Protein AF-K7MSC5-F1 (afdb_monomer_lite)

Foldseek 3Di:
DDDDDDDDDDDDDDDDDDDDDDDDDDDPPPPDDPDPDDDDPDPCVPVDDPDPDDDPVVVVVVVVVPPPPDDDDPDDPVCVVDPQPPPHPDPPPPDPDDDDDDDDPVVVVDPPPVVVVVVVLVPDPPNDPPDDDDDPPDPDDPPDDPDPCVVVVVVVVVVVVVVVVVVVVVVVVVVPDDDDDDPPDPPDDPPPDDPDPDPDDDDDDDDDVVVVVVVVVVVVVVVVVVVVVVVVVVVVVPDDDPPPPDDDDDDDPPPPVVVVVVVVVVVVVVVVVVVVVVVVVVVVVVVVVVVVVVVVVVVVVVVVVPDDDDDDDDPPDDDDDDD

Organism: Glycine max (NCBI:txid3847)

Radius of gyration: 51.24 Å; chains: 1; bounding box: 114×77×140 Å

Sequence (323 aa):
MSFRIRDEERGIDSPTQAEEIDTRAPFQSVIHHITEPKTPLLQTSLRAHPPKVKTSLELEQEELEKIPKFKAIPLNKKIFESKGDIGVFCLTKKHVSEPQEFHFATDERIPPPAAMADLFGKLSLNSEPSRNHNPIPRNTTPNPFHLHTEKRGAEKEKKLAMDLLQKQWEEENARIPKANPYPYTTDYPVIPAKPEPKQCTRPKPFQLESLVTHEDEMQKEHKERHIMEKEEAQMRAFKAQPIIKEKRKFIKVFMVFTQYYYSRKENSEKYTWFSHSTEVAYFFTEYRKGNDIEEEKELKQMRRTMVPHARPGPNNMQDLPEI

InterPro domains:
  IPR009675 TPX2 [PTHR14326] (8-128)
  IPR027330 TPX2 central domain [PF12214] (33-110)

Structure (mmCIF, N/CA/C/O backbone):
data_AF-K7MSC5-F1
#
_entry.id   AF-K7MSC5-F1
#
loop_
_atom_site.group_PDB
_atom_site.id
_atom_site.type_symbol
_atom_site.label_atom_id
_atom_site.label_alt_id
_atom_site.label_comp_id
_atom_site.label_asym_id
_atom_site.label_entity_id
_atom_site.label_seq_id
_atom_site.pdbx_PDB_ins_code
_atom_site.Cartn_x
_atom_site.Cartn_y
_atom_site.Cartn_z
_atom_site.occupancy
_atom_site.B_iso_or_equiv
_atom_site.auth_seq_id
_atom_site.auth_comp_id
_atom_site.auth_asym_id
_atom_site.auth_atom_id
_atom_site.pdbx_PDB_model_num
ATOM 1 N N . MET A 1 1 ? 10.904 -17.693 -59.401 1.00 48.72 1 MET A N 1
ATOM 2 C CA . MET A 1 1 ? 10.011 -18.572 -58.619 1.00 48.72 1 MET A CA 1
ATOM 3 C C . MET A 1 1 ? 9.026 -17.688 -57.884 1.00 48.72 1 MET A C 1
ATOM 5 O O . MET A 1 1 ? 9.438 -16.845 -57.103 1.00 48.72 1 MET A O 1
ATOM 9 N N . SER A 1 2 ? 7.758 -17.794 -58.253 1.00 43.44 2 SER A N 1
ATOM 10 C CA . SER A 1 2 ? 6.646 -16.953 -57.815 1.00 43.44 2 SER A CA 1
ATOM 11 C C . SER A 1 2 ? 5.741 -17.752 -56.883 1.00 43.44 2 SER A C 1
ATOM 13 O O . SER A 1 2 ? 5.260 -18.802 -57.298 1.00 43.44 2 SER A O 1
ATOM 15 N N . PHE A 1 3 ? 5.446 -17.233 -55.693 1.00 55.44 3 PHE A N 1
ATOM 16 C CA . PHE A 1 3 ? 4.298 -17.667 -54.897 1.00 55.44 3 PHE A CA 1
ATOM 17 C C . PHE A 1 3 ? 3.480 -16.431 -54.515 1.00 55.44 3 PHE A C 1
ATOM 19 O O . PHE A 1 3 ? 3.964 -15.530 -53.836 1.00 55.44 3 PHE A O 1
ATOM 26 N N . ARG A 1 4 ? 2.260 -16.372 -55.062 1.00 58.91 4 ARG A N 1
ATOM 27 C CA . ARG A 1 4 ? 1.206 -15.403 -54.739 1.00 58.91 4 ARG A CA 1
ATOM 28 C C . ARG A 1 4 ? 0.441 -15.929 -53.525 1.00 58.91 4 ARG A C 1
ATOM 30 O O . ARG A 1 4 ? 0.010 -17.080 -53.557 1.00 58.91 4 ARG A O 1
ATOM 37 N N . ILE A 1 5 ? 0.234 -15.088 -52.519 1.00 68.19 5 ILE A N 1
ATOM 38 C CA . ILE A 1 5 ? -0.766 -15.308 -51.468 1.00 68.19 5 ILE A CA 1
ATOM 39 C C . ILE A 1 5 ? -2.092 -14.760 -52.014 1.00 68.19 5 ILE A C 1
ATOM 41 O O . ILE A 1 5 ? -2.124 -13.656 -52.557 1.00 68.19 5 ILE A O 1
ATOM 45 N N . ARG A 1 6 ? -3.142 -15.587 -51.989 1.00 66.06 6 ARG A N 1
ATOM 46 C CA . ARG A 1 6 ? -4.517 -15.225 -52.355 1.00 66.06 6 ARG A CA 1
ATOM 47 C C . ARG A 1 6 ? -5.254 -14.829 -51.078 1.00 66.06 6 ARG A C 1
ATOM 49 O O . ARG A 1 6 ? -5.348 -15.655 -50.177 1.00 66.06 6 ARG A O 1
ATOM 56 N N . ASP A 1 7 ? -5.787 -13.615 -51.061 1.00 56.34 7 ASP A N 1
ATOM 57 C CA . ASP A 1 7 ? -6.864 -13.204 -50.165 1.00 56.34 7 ASP A CA 1
ATOM 58 C C . ASP A 1 7 ? -8.201 -13.631 -50.795 1.00 56.34 7 ASP A C 1
ATOM 60 O O . ASP A 1 7 ? -8.450 -13.354 -51.971 1.00 56.34 7 ASP A O 1
ATOM 64 N N . GLU A 1 8 ? -9.055 -14.309 -50.029 1.00 65.69 8 GLU A N 1
ATOM 65 C CA . GLU A 1 8 ? -10.449 -14.592 -50.386 1.00 65.69 8 GLU A CA 1
ATOM 66 C C . GLU A 1 8 ? -11.357 -13.989 -49.311 1.00 65.69 8 GLU A C 1
ATOM 68 O O . GLU A 1 8 ? -11.387 -14.435 -48.165 1.00 65.69 8 GLU A O 1
ATOM 73 N N . GLU A 1 9 ? -12.089 -12.945 -49.701 1.00 54.50 9 GLU A N 1
ATOM 74 C CA . GLU A 1 9 ? -13.263 -12.457 -48.990 1.00 54.50 9 GLU A CA 1
ATOM 75 C C . GLU A 1 9 ? -14.554 -12.980 -49.643 1.00 54.50 9 GLU A C 1
ATOM 77 O O . GLU A 1 9 ? -14.624 -13.138 -50.865 1.00 54.50 9 GLU A O 1
ATOM 82 N N . ARG A 1 10 ? -15.611 -12.995 -48.816 1.00 52.56 10 ARG A N 1
ATOM 83 C CA . ARG A 1 10 ? -17.054 -12.919 -49.128 1.00 52.56 10 ARG A CA 1
ATOM 84 C C . ARG A 1 10 ? -17.805 -14.242 -49.273 1.00 52.56 10 ARG A C 1
ATOM 86 O O . ARG A 1 10 ? -17.567 -15.030 -50.176 1.00 52.56 10 ARG A O 1
ATOM 93 N N . GLY A 1 11 ? -18.843 -14.367 -48.448 1.00 57.38 11 GLY A N 1
ATOM 94 C CA . GLY A 1 11 ? -19.931 -15.325 -48.625 1.00 57.38 11 GLY A CA 1
ATOM 95 C C . GLY A 1 11 ? -20.870 -15.319 -47.424 1.00 57.38 11 GLY A C 1
ATOM 96 O O . GLY A 1 11 ? -20.676 -16.084 -46.492 1.00 57.38 11 GLY A O 1
ATOM 97 N N . ILE A 1 12 ? -21.831 -14.397 -47.426 1.00 55.03 12 ILE A N 1
ATOM 98 C CA . ILE A 1 12 ? -22.960 -14.321 -46.489 1.00 55.03 12 ILE A CA 1
ATOM 99 C C . ILE A 1 12 ? -23.932 -15.447 -46.840 1.00 55.03 12 ILE A C 1
ATOM 101 O O . ILE A 1 12 ? -24.320 -15.502 -47.996 1.00 55.03 12 ILE A O 1
ATOM 105 N N . ASP A 1 13 ? -24.389 -16.233 -45.861 1.00 59.19 13 ASP A N 1
ATOM 106 C CA . ASP A 1 13 ? -25.664 -16.954 -45.946 1.00 59.19 13 ASP A CA 1
ATOM 107 C C . ASP A 1 13 ? -26.345 -16.986 -44.568 1.00 59.19 13 ASP A C 1
ATOM 109 O O . ASP A 1 13 ? -25.743 -17.286 -43.537 1.00 59.19 13 ASP A O 1
ATOM 113 N N . SER A 1 14 ? -27.612 -16.574 -44.571 1.00 56.00 14 SER A N 1
ATOM 114 C CA . SER A 1 14 ? -28.528 -16.451 -43.428 1.00 56.00 14 SER A CA 1
ATOM 115 C C . SER A 1 14 ? -29.441 -17.696 -43.333 1.00 56.00 14 SER A C 1
ATOM 117 O O . SER A 1 14 ? -29.465 -18.503 -44.261 1.00 56.00 14 SER A O 1
ATOM 119 N N . PRO A 1 15 ? -30.165 -17.911 -42.217 1.00 49.34 15 PRO A N 1
ATOM 120 C CA . PRO A 1 15 ? -30.495 -19.243 -41.712 1.00 49.34 15 PRO A CA 1
ATOM 121 C C . PRO A 1 15 ? -31.775 -19.844 -42.310 1.00 49.34 15 PRO A C 1
ATOM 123 O O . PRO A 1 15 ? -32.747 -19.140 -42.580 1.00 49.34 15 PRO A O 1
ATOM 126 N N . THR A 1 16 ? -31.794 -21.173 -42.439 1.00 60.19 16 THR A N 1
ATOM 127 C CA . THR A 1 16 ? -32.973 -21.960 -42.832 1.00 60.19 16 THR A CA 1
ATOM 128 C C . THR A 1 16 ? -33.691 -22.500 -41.593 1.00 60.19 16 THR A C 1
ATOM 130 O O . THR A 1 16 ? -33.082 -23.124 -40.727 1.00 60.19 16 THR A O 1
ATOM 133 N N . GLN A 1 17 ? -34.991 -22.218 -41.531 1.00 48.72 17 GLN A N 1
ATOM 134 C CA . GLN A 1 17 ? -35.976 -22.739 -40.585 1.00 48.72 17 GLN A CA 1
ATOM 135 C C . GLN A 1 17 ? -36.299 -24.202 -40.918 1.00 48.72 17 GLN A C 1
ATOM 137 O O . GLN A 1 17 ? -36.481 -24.521 -42.091 1.00 48.72 17 GLN A O 1
ATOM 142 N N . ALA A 1 18 ? -36.439 -25.067 -39.913 1.00 54.38 18 ALA A N 1
ATOM 143 C C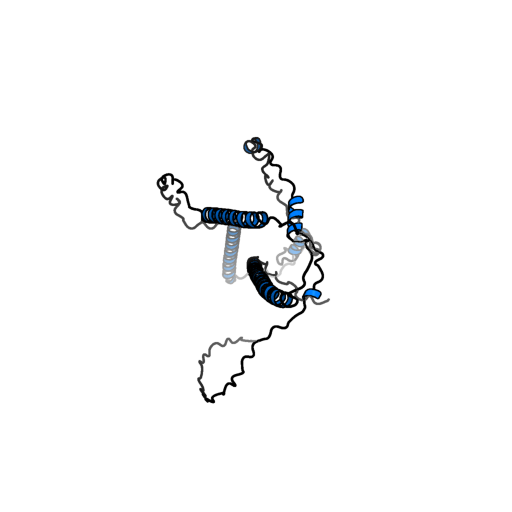A . ALA A 1 18 ? -37.146 -26.335 -40.071 1.00 54.38 18 ALA A CA 1
ATOM 144 C C . ALA A 1 18 ? -37.697 -26.839 -38.726 1.00 54.38 18 ALA A C 1
ATOM 146 O O . ALA A 1 18 ? -36.941 -27.111 -37.799 1.00 54.38 18 ALA A O 1
ATOM 147 N N . GLU A 1 19 ? -39.023 -26.984 -38.718 1.00 51.97 19 GLU A N 1
ATOM 148 C CA . GLU A 1 19 ? -39.792 -28.072 -38.100 1.00 51.97 19 GLU A CA 1
ATOM 149 C C . GLU A 1 19 ? -39.957 -28.058 -36.568 1.00 51.97 19 GLU A C 1
ATOM 151 O O . GLU A 1 19 ? -39.200 -28.627 -35.783 1.00 51.97 19 GLU A O 1
ATOM 156 N N . GLU A 1 20 ? -41.067 -27.427 -36.186 1.00 49.09 20 GLU A N 1
ATOM 157 C CA . GLU A 1 20 ? -41.827 -27.589 -34.952 1.00 49.09 20 GLU A CA 1
ATOM 158 C C . GLU A 1 20 ? -42.509 -28.972 -34.923 1.00 49.09 20 GLU A C 1
ATOM 160 O O . GLU A 1 20 ? -43.315 -29.295 -35.793 1.00 49.09 20 GLU A O 1
ATOM 165 N N . ILE A 1 21 ? -42.213 -29.785 -33.905 1.00 62.00 21 ILE A N 1
ATOM 166 C CA . ILE A 1 21 ? -42.991 -30.983 -33.560 1.00 62.00 21 ILE A CA 1
ATOM 167 C C . ILE A 1 21 ? -43.403 -30.840 -32.092 1.00 62.00 21 ILE A C 1
ATOM 169 O O . ILE A 1 21 ? -42.660 -31.203 -31.181 1.00 62.00 21 ILE A O 1
ATOM 173 N N . ASP A 1 22 ? -44.597 -30.290 -31.866 1.00 51.56 22 ASP A N 1
ATOM 174 C CA . ASP A 1 22 ? -45.310 -30.368 -30.590 1.00 51.56 22 ASP A CA 1
ATOM 175 C C . ASP A 1 22 ? -46.104 -31.682 -30.562 1.00 51.56 22 ASP A C 1
ATOM 177 O O . ASP A 1 22 ? -47.084 -31.863 -31.286 1.00 51.56 22 ASP A O 1
ATOM 181 N N . THR A 1 23 ? -45.665 -32.637 -29.741 1.00 57.91 23 THR A N 1
ATOM 182 C CA . THR A 1 23 ? -46.473 -33.808 -29.380 1.00 57.91 23 THR A CA 1
ATOM 183 C C . THR A 1 23 ? -46.714 -33.801 -27.877 1.00 57.91 23 THR A C 1
ATOM 185 O O . THR A 1 23 ? -45.912 -34.276 -27.075 1.00 57.91 23 THR A O 1
ATOM 188 N N . ARG A 1 24 ? -47.878 -33.263 -27.506 1.00 49.84 24 ARG A N 1
ATOM 189 C CA . ARG A 1 24 ? -48.519 -33.423 -26.200 1.00 49.84 24 ARG A CA 1
ATOM 190 C C . ARG A 1 24 ? -48.663 -34.904 -25.836 1.00 49.84 24 ARG A C 1
ATOM 192 O O . ARG A 1 24 ? -49.465 -35.617 -26.433 1.00 49.84 24 ARG A O 1
ATOM 199 N N . ALA A 1 25 ? -48.009 -35.314 -24.757 1.00 60.44 25 ALA A N 1
ATOM 200 C CA . ALA A 1 25 ? -48.497 -36.373 -23.882 1.00 60.44 25 ALA A CA 1
ATOM 201 C C . ALA A 1 25 ? -48.551 -35.808 -22.455 1.00 60.44 25 ALA A C 1
ATOM 203 O O . ALA A 1 25 ? -47.573 -35.206 -22.005 1.00 60.44 25 ALA A O 1
ATOM 204 N N . PRO A 1 26 ? -49.673 -35.940 -21.728 1.00 59.53 26 PRO A N 1
ATOM 205 C CA . PRO A 1 26 ? -49.731 -35.504 -20.346 1.00 59.53 26 PRO A CA 1
ATOM 206 C C . PRO A 1 26 ? -48.925 -36.496 -19.504 1.00 59.53 26 PRO A C 1
ATOM 208 O O . PRO A 1 26 ? -49.362 -37.619 -19.254 1.00 59.53 26 PRO A O 1
ATOM 211 N N . PHE A 1 27 ? -47.737 -36.092 -19.063 1.00 56.03 27 PHE A N 1
ATOM 212 C CA . PHE A 1 27 ? -47.029 -36.810 -18.013 1.00 56.03 27 PHE A CA 1
ATOM 213 C C . PHE A 1 27 ? -47.849 -36.650 -16.730 1.00 56.03 27 PHE A C 1
ATOM 215 O O . PHE A 1 27 ? -47.928 -35.559 -16.165 1.00 56.03 27 PHE A O 1
ATOM 222 N N . GLN A 1 28 ? -48.514 -37.725 -16.301 1.00 61.78 28 GLN A N 1
ATOM 223 C CA . GLN A 1 28 ? -49.121 -37.804 -14.977 1.00 61.78 28 GLN A CA 1
ATOM 224 C C . GLN A 1 28 ? -47.991 -37.669 -13.955 1.00 61.78 28 GLN A C 1
ATOM 226 O O . GLN A 1 28 ? -47.220 -38.603 -13.736 1.00 61.78 28 GLN A O 1
ATOM 231 N N . SER A 1 29 ? -47.854 -36.484 -13.365 1.00 60.09 29 SER A N 1
ATOM 232 C CA . SER A 1 29 ? -46.976 -36.291 -12.225 1.00 60.09 29 SER A CA 1
ATOM 233 C C . SER A 1 29 ? -47.547 -37.103 -11.069 1.00 60.09 29 SER A C 1
ATOM 235 O O . SER A 1 29 ? -48.620 -36.822 -10.537 1.00 60.09 29 SER A O 1
ATOM 237 N N . VAL A 1 30 ? -46.834 -38.165 -10.701 1.00 62.12 30 VAL A N 1
ATOM 238 C CA . VAL A 1 30 ? -47.053 -38.853 -9.435 1.00 62.12 30 VAL A CA 1
ATOM 239 C C . VAL A 1 30 ? -46.890 -37.787 -8.357 1.00 62.12 30 VAL A C 1
ATOM 241 O O . VAL A 1 30 ? -45.809 -37.222 -8.192 1.00 62.12 30 VAL A O 1
ATOM 244 N N . ILE A 1 31 ? -47.978 -37.445 -7.667 1.00 59.41 31 ILE A N 1
ATOM 245 C CA . ILE A 1 31 ? -47.911 -36.565 -6.504 1.00 59.41 31 ILE A CA 1
ATOM 246 C C . ILE A 1 31 ? -47.175 -37.363 -5.430 1.00 59.41 31 ILE A C 1
ATOM 248 O O . ILE A 1 31 ? -47.755 -38.191 -4.727 1.00 59.41 31 ILE A O 1
ATOM 252 N N . HIS A 1 32 ? -45.861 -37.166 -5.354 1.00 66.25 32 HIS A N 1
ATOM 253 C CA . HIS A 1 32 ? -45.057 -37.658 -4.253 1.00 66.25 32 HIS A CA 1
ATOM 254 C C . HIS A 1 32 ? -45.529 -36.922 -3.000 1.00 66.25 32 HIS A C 1
ATOM 256 O O . HIS A 1 32 ? -45.451 -35.698 -2.913 1.00 66.25 32 HIS A O 1
ATOM 262 N N . HIS A 1 33 ? -46.071 -37.679 -2.050 1.00 72.44 33 HIS A N 1
ATOM 263 C CA . HIS A 1 33 ? -46.394 -37.196 -0.717 1.00 72.44 33 HIS A CA 1
ATOM 264 C C . HIS A 1 33 ? -45.126 -36.574 -0.129 1.00 72.44 33 HIS A C 1
ATOM 266 O O . HIS A 1 33 ? -44.120 -37.256 0.078 1.00 72.44 33 HIS A O 1
ATOM 272 N N . ILE A 1 34 ? -45.170 -35.258 0.081 1.00 74.62 34 ILE A N 1
ATOM 273 C CA . ILE A 1 34 ? -44.095 -34.511 0.724 1.00 74.62 34 ILE A CA 1
ATOM 274 C C . ILE A 1 34 ? -43.964 -35.084 2.136 1.00 74.62 34 ILE A C 1
ATOM 276 O O . ILE A 1 34 ? -44.810 -34.862 2.996 1.00 74.62 34 ILE A O 1
ATOM 280 N N . THR A 1 35 ? -42.936 -35.907 2.336 1.00 80.75 35 THR A N 1
ATOM 281 C CA . THR A 1 35 ? -42.592 -36.463 3.643 1.00 80.75 35 THR A CA 1
ATOM 282 C C . THR A 1 35 ? -41.844 -35.378 4.398 1.00 80.75 35 THR A C 1
ATOM 284 O O . THR A 1 35 ? -40.761 -34.974 3.976 1.00 80.75 35 THR A O 1
ATOM 287 N N . GLU A 1 36 ? -42.427 -34.879 5.486 1.00 80.62 36 GLU A N 1
ATOM 288 C CA . GLU A 1 36 ? -41.780 -33.860 6.309 1.00 80.62 36 GLU A CA 1
ATOM 289 C C . GLU A 1 36 ? -40.452 -34.401 6.874 1.00 80.62 36 GLU A C 1
ATOM 291 O O . GLU A 1 36 ? -40.424 -35.494 7.456 1.00 80.62 36 GLU A O 1
ATOM 296 N N . PRO A 1 37 ? -39.329 -33.681 6.697 1.00 81.38 37 PRO A N 1
ATOM 297 C CA . PRO A 1 37 ? -38.036 -34.135 7.184 1.00 81.38 37 PRO A CA 1
ATOM 298 C C . PRO A 1 37 ? -38.029 -34.153 8.716 1.00 81.38 37 PRO A C 1
ATOM 300 O O . PRO A 1 37 ? -38.046 -33.113 9.373 1.00 81.38 37 PRO A O 1
ATOM 303 N N . LYS A 1 38 ? -37.964 -35.350 9.306 1.00 83.56 38 LYS A N 1
ATOM 304 C CA . LYS A 1 38 ? -37.759 -35.523 10.748 1.00 83.56 38 LYS A CA 1
ATOM 305 C C . LYS A 1 38 ? -36.295 -35.239 11.085 1.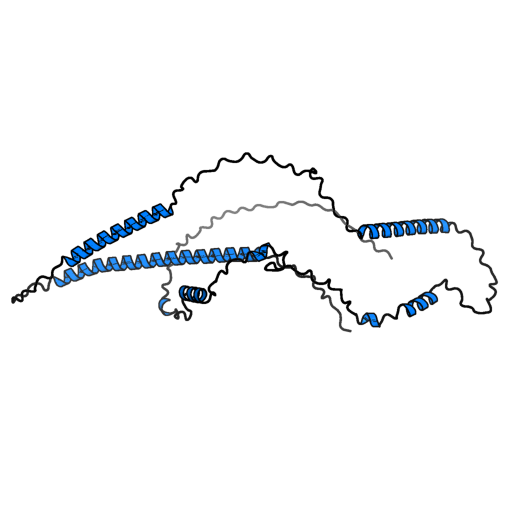00 83.56 38 LYS A C 1
ATOM 307 O O . LYS A 1 38 ? -35.405 -35.959 10.632 1.00 83.56 38 LYS A O 1
ATOM 312 N N . THR A 1 39 ? -36.041 -34.209 11.888 1.00 79.88 39 THR A N 1
ATOM 313 C CA . THR A 1 39 ? -34.689 -33.873 12.347 1.00 79.88 39 THR A CA 1
ATOM 314 C C . THR A 1 39 ? -34.117 -35.022 13.194 1.00 79.88 39 THR A C 1
ATOM 316 O O . THR A 1 39 ? -34.790 -35.513 14.108 1.00 79.88 39 THR A O 1
ATOM 319 N N . PRO A 1 40 ? -32.900 -35.520 12.901 1.00 82.81 40 PRO A N 1
ATOM 320 C CA . PRO A 1 40 ? -32.283 -36.550 13.725 1.00 82.81 40 PRO A CA 1
ATOM 321 C C . PRO A 1 40 ? -31.960 -35.979 15.111 1.00 82.81 40 PRO A C 1
ATOM 323 O O . PRO A 1 40 ? -31.332 -34.928 15.233 1.00 82.81 40 PRO A O 1
ATOM 326 N N . LEU A 1 41 ? -32.361 -36.690 16.167 1.00 80.25 41 LEU A N 1
ATOM 327 C CA . LEU A 1 41 ? -31.973 -36.375 17.543 1.00 80.25 41 LEU A CA 1
ATOM 328 C C . LEU A 1 41 ? -30.501 -36.752 17.747 1.00 80.25 41 LEU A C 1
ATOM 330 O O . LEU A 1 41 ? -30.176 -37.895 18.065 1.00 80.25 41 LEU A O 1
ATOM 334 N N . LEU A 1 42 ? -29.599 -35.794 17.536 1.00 75.25 42 LEU A N 1
ATOM 335 C CA . LEU A 1 42 ? -28.173 -35.978 17.788 1.00 75.25 42 LEU A CA 1
ATOM 336 C C . LEU A 1 42 ? -27.865 -35.670 19.262 1.00 75.25 42 LEU A C 1
ATOM 338 O O . LEU A 1 42 ? -27.987 -34.532 19.705 1.00 75.25 42 LEU A O 1
ATOM 342 N N . GLN A 1 43 ? -27.418 -36.674 20.022 1.00 77.69 43 GLN A N 1
ATOM 343 C CA . GLN A 1 43 ? -26.924 -36.520 21.401 1.00 77.69 43 GLN A CA 1
ATOM 344 C C . GLN A 1 43 ? -25.506 -35.909 21.409 1.00 77.69 43 GLN A C 1
ATOM 346 O O . GLN A 1 43 ? -24.541 -36.524 21.863 1.00 77.69 43 GLN A O 1
ATOM 351 N N . THR A 1 44 ? -25.344 -34.706 20.850 1.00 74.81 44 THR A N 1
ATOM 352 C CA . THR A 1 44 ? -24.032 -34.040 20.720 1.00 74.81 44 THR A CA 1
ATOM 353 C C . THR A 1 44 ? -23.491 -33.502 22.044 1.00 74.81 44 THR A C 1
ATOM 355 O O . THR A 1 44 ? -22.292 -33.241 22.141 1.00 74.81 44 THR A O 1
ATOM 358 N N . SER A 1 45 ? -24.329 -33.416 23.082 1.00 62.59 45 SER A N 1
ATOM 359 C CA . SER A 1 45 ? -23.991 -32.864 24.401 1.00 62.59 45 SER A CA 1
ATOM 360 C C . SER A 1 45 ? -22.807 -33.562 25.083 1.00 62.59 45 SER A C 1
ATOM 362 O O . SER A 1 45 ? -22.138 -32.951 25.905 1.00 62.59 45 SER A O 1
ATOM 364 N N . LEU A 1 46 ? -22.522 -34.823 24.735 1.00 62.78 46 LEU A N 1
ATOM 365 C CA . LEU A 1 46 ? -21.411 -35.596 25.309 1.00 62.78 46 LEU A CA 1
ATOM 366 C C . LEU A 1 46 ? -20.162 -35.646 24.417 1.00 62.78 46 LEU A C 1
ATOM 368 O O . LEU A 1 46 ? -19.132 -36.167 24.836 1.00 62.78 46 LEU A O 1
ATOM 372 N N . ARG A 1 47 ? -20.237 -35.136 23.180 1.00 69.06 47 ARG A N 1
ATOM 373 C CA . ARG A 1 47 ? -19.141 -35.236 22.199 1.00 69.06 47 ARG A CA 1
ATOM 374 C C . ARG A 1 47 ? -18.217 -34.017 22.204 1.00 69.06 47 ARG A C 1
ATOM 376 O O . ARG A 1 47 ? -17.109 -34.098 21.680 1.00 69.06 47 ARG A O 1
ATOM 383 N N . ALA A 1 48 ? -18.661 -32.893 22.761 1.00 65.44 48 ALA A N 1
ATOM 384 C CA . ALA A 1 48 ? -17.870 -31.672 22.800 1.00 65.44 48 ALA A CA 1
ATOM 385 C C . ALA A 1 48 ? -16.779 -31.766 23.879 1.00 65.44 48 ALA A C 1
ATOM 387 O O . ALA A 1 48 ? -17.065 -31.824 25.073 1.00 65.44 48 ALA A O 1
ATOM 388 N N . HIS A 1 49 ? -15.513 -31.762 23.457 1.00 71.38 49 HIS A N 1
ATOM 389 C CA . HIS A 1 49 ? -14.398 -31.520 24.369 1.00 71.38 49 HIS A CA 1
ATOM 390 C C . HIS A 1 49 ? -14.483 -30.078 24.899 1.00 71.38 49 HIS A C 1
ATOM 392 O O . HIS A 1 49 ? -14.760 -29.173 24.108 1.00 71.38 49 HIS A O 1
ATOM 398 N N . PRO A 1 50 ? -14.231 -29.830 26.198 1.00 71.25 50 PRO A N 1
ATOM 399 C CA . PRO A 1 50 ? -14.226 -28.472 26.728 1.00 71.25 50 PRO A CA 1
ATOM 400 C C . PRO A 1 50 ? -13.161 -27.627 26.006 1.00 71.25 50 PRO A C 1
ATOM 402 O O . PRO A 1 50 ? -12.052 -28.124 25.760 1.00 71.25 50 PRO A O 1
ATOM 405 N N . PRO A 1 51 ? -13.466 -26.367 25.644 1.00 69.75 51 PRO A N 1
ATOM 406 C CA . PRO A 1 51 ? -12.500 -25.492 24.997 1.00 69.75 51 PRO A CA 1
ATOM 407 C C . PRO A 1 51 ? -11.311 -25.254 25.935 1.00 69.75 51 PRO A C 1
ATOM 409 O O . PRO A 1 51 ? -11.477 -24.893 27.095 1.00 69.75 51 PRO A O 1
ATOM 412 N N . LYS A 1 52 ? -10.091 -25.465 25.427 1.00 78.25 52 LYS A N 1
ATOM 413 C CA . LYS A 1 52 ? -8.836 -25.196 26.159 1.00 78.25 52 LYS A CA 1
ATOM 414 C C . LYS A 1 52 ? -8.409 -23.721 26.098 1.00 78.25 52 LYS A C 1
ATOM 416 O O . LYS A 1 52 ? -7.356 -23.372 26.620 1.00 78.25 52 LYS A O 1
ATOM 421 N N . VAL A 1 53 ? -9.177 -22.884 25.403 1.00 78.38 53 VAL A N 1
ATOM 422 C CA . VAL A 1 53 ? -8.862 -21.477 25.132 1.00 78.38 53 VAL A CA 1
ATOM 423 C C . VAL A 1 53 ? -9.723 -20.605 26.044 1.00 78.38 53 VAL A C 1
ATOM 425 O O . VAL A 1 53 ? -10.898 -20.912 26.244 1.00 78.38 53 VAL A O 1
ATOM 428 N N . LYS A 1 54 ? -9.119 -19.549 26.603 1.00 79.31 54 LYS A N 1
ATOM 429 C CA . LYS A 1 54 ? -9.800 -18.536 27.422 1.00 79.31 54 LYS A CA 1
ATOM 430 C C . LYS A 1 54 ? -10.993 -17.949 26.664 1.00 79.31 54 LYS A C 1
ATOM 432 O O . LYS A 1 54 ? -10.993 -17.910 25.431 1.00 79.31 54 LYS A O 1
ATOM 437 N N . THR A 1 55 ? -12.012 -17.510 27.391 1.00 80.50 55 THR A N 1
ATOM 438 C CA . THR A 1 55 ? -13.194 -16.889 26.775 1.00 80.50 55 THR A CA 1
ATOM 439 C C . THR A 1 55 ? -12.809 -15.584 26.065 1.00 80.50 55 THR A C 1
ATOM 441 O O . THR A 1 55 ? -11.816 -14.954 26.430 1.00 80.50 55 THR A O 1
ATOM 444 N N . SER A 1 56 ? -13.563 -15.162 25.040 1.00 81.44 56 SER A N 1
ATOM 445 C CA . SER A 1 56 ? -13.254 -13.927 24.290 1.00 81.44 56 SER A CA 1
ATOM 446 C C . SER A 1 56 ? -13.139 -12.705 25.205 1.00 81.44 56 SER A C 1
ATOM 448 O O . SER A 1 56 ? -12.240 -11.890 25.039 1.00 81.44 56 SER A O 1
ATOM 450 N N . LEU A 1 57 ? -13.986 -12.647 26.234 1.00 85.81 57 LEU A N 1
ATOM 451 C CA . LEU A 1 57 ? -13.984 -11.603 27.255 1.00 85.81 57 LEU A CA 1
ATOM 452 C C . LEU A 1 57 ? -12.670 -11.551 28.048 1.00 85.81 57 LEU A C 1
ATOM 454 O O . LEU A 1 57 ? -12.156 -10.470 28.323 1.00 85.81 57 LEU A O 1
ATOM 458 N N . GLU A 1 58 ? -12.105 -12.707 28.400 1.00 82.50 58 GLU A N 1
ATOM 459 C CA . GLU A 1 58 ? -10.820 -12.772 29.104 1.00 82.50 58 GLU A CA 1
ATOM 460 C C . GLU A 1 58 ? -9.650 -12.366 28.196 1.00 82.50 58 GLU A C 1
ATOM 462 O O . GLU A 1 58 ? -8.698 -11.747 28.668 1.00 82.50 58 GLU A O 1
ATOM 467 N N . LEU A 1 59 ? -9.715 -12.682 26.896 1.00 85.81 59 LEU A N 1
ATOM 468 C CA . LEU A 1 59 ? -8.700 -12.253 25.927 1.00 85.81 59 LEU A CA 1
ATOM 469 C C . LEU A 1 59 ? -8.700 -10.734 25.731 1.00 85.81 59 LEU A C 1
ATOM 471 O O . LEU A 1 59 ? -7.634 -10.124 25.765 1.00 85.81 59 LEU A O 1
ATOM 475 N N . GLU A 1 60 ? -9.873 -10.117 25.593 1.00 86.75 60 GLU A N 1
ATOM 476 C CA . GLU A 1 60 ? -9.998 -8.661 25.442 1.00 86.75 60 GLU A CA 1
ATOM 477 C C . GLU A 1 60 ? -9.493 -7.906 26.682 1.00 86.75 60 GLU A C 1
ATOM 479 O O . GLU A 1 60 ? -8.803 -6.893 26.559 1.00 86.75 60 GLU A O 1
ATOM 484 N N . GLN A 1 61 ? -9.773 -8.410 27.890 1.00 87.69 61 GLN A N 1
ATOM 485 C CA . GLN A 1 61 ? -9.250 -7.820 29.128 1.00 87.69 61 GLN A CA 1
ATOM 486 C C . GLN A 1 61 ? -7.721 -7.900 29.201 1.00 87.69 61 GLN A C 1
ATOM 488 O O . GLN A 1 61 ? -7.071 -6.909 29.532 1.00 87.69 61 GLN A O 1
ATOM 493 N N . GLU A 1 62 ? -7.139 -9.045 28.837 1.00 86.31 62 GLU A N 1
ATOM 494 C CA . GLU A 1 62 ? -5.686 -9.220 28.807 1.00 86.31 62 GLU A CA 1
ATOM 495 C C . GLU A 1 62 ? -5.021 -8.290 27.772 1.00 86.31 62 GLU A C 1
ATOM 497 O O . GLU A 1 62 ? -3.919 -7.789 28.004 1.00 86.31 62 GLU A O 1
ATOM 502 N N . GLU A 1 63 ? -5.685 -8.009 26.646 1.00 87.38 63 GLU A N 1
ATOM 503 C CA . GLU A 1 63 ? -5.232 -7.010 25.674 1.00 87.38 63 GLU A CA 1
ATOM 504 C C . GLU A 1 63 ? -5.283 -5.594 26.254 1.00 87.38 63 GLU A C 1
ATOM 506 O O . GLU A 1 63 ? -4.279 -4.885 26.192 1.00 87.38 63 GLU A O 1
ATOM 511 N N . LEU A 1 64 ? -6.390 -5.195 26.889 1.00 82.50 64 LEU A N 1
ATOM 512 C CA . LEU A 1 64 ? -6.528 -3.872 27.509 1.00 82.50 64 LEU A CA 1
ATOM 513 C C . LEU A 1 64 ? -5.510 -3.627 28.631 1.00 82.50 64 LEU A C 1
ATOM 515 O O . LEU A 1 64 ? -5.002 -2.512 28.766 1.00 82.50 64 LEU A O 1
ATOM 519 N N . GLU A 1 65 ? -5.176 -4.654 29.412 1.00 85.75 65 GLU A N 1
ATOM 520 C CA . GLU A 1 65 ? -4.140 -4.584 30.448 1.00 85.75 65 GLU A CA 1
ATOM 521 C C . GLU A 1 65 ? -2.724 -4.481 29.864 1.00 85.75 65 GLU A C 1
ATOM 523 O O . GLU A 1 65 ? -1.853 -3.839 30.461 1.00 85.75 65 GLU A O 1
ATOM 528 N N . LYS A 1 66 ? -2.491 -5.075 28.686 1.00 87.00 66 LYS A N 1
ATOM 529 C CA . LYS A 1 66 ? -1.213 -4.999 27.961 1.00 87.00 66 LYS A CA 1
ATOM 530 C C . LYS A 1 66 ? -1.015 -3.681 27.218 1.00 87.00 66 LYS A C 1
ATOM 532 O O . LYS A 1 66 ? 0.131 -3.350 26.905 1.00 87.00 66 LYS A O 1
ATOM 537 N N . ILE A 1 67 ? -2.076 -2.925 26.930 1.00 83.69 67 ILE A N 1
ATOM 538 C CA . ILE A 1 67 ? -1.944 -1.629 26.257 1.00 83.69 67 ILE A CA 1
ATOM 539 C C . ILE A 1 67 ? -1.166 -0.666 27.174 1.00 83.69 67 ILE A C 1
ATOM 541 O O . ILE A 1 67 ? -1.595 -0.389 28.299 1.00 83.69 67 ILE A O 1
ATOM 545 N N . PRO A 1 68 ? -0.032 -0.100 26.713 1.00 83.06 68 PRO A N 1
ATOM 546 C CA . PRO A 1 68 ? 0.722 0.867 27.497 1.00 83.06 68 PRO A CA 1
ATOM 547 C C . PRO A 1 68 ? -0.164 2.058 27.866 1.00 83.06 68 PRO A C 1
ATOM 549 O O . PRO A 1 68 ? -0.745 2.707 26.993 1.00 83.06 68 PRO A O 1
ATOM 552 N N . LYS A 1 69 ? -0.255 2.377 29.164 1.00 83.62 69 LYS A N 1
ATOM 553 C CA . LYS A 1 69 ? -1.016 3.542 29.641 1.00 83.62 69 LYS A CA 1
ATOM 554 C C . LYS A 1 69 ? -0.489 4.813 28.977 1.00 83.62 69 LYS A C 1
ATOM 556 O O . LYS A 1 69 ? 0.597 5.286 29.312 1.00 83.62 69 LYS A O 1
ATOM 561 N N . PHE A 1 70 ? -1.288 5.392 28.085 1.00 86.00 70 PHE A N 1
ATOM 562 C CA . PHE A 1 70 ? -0.991 6.671 27.454 1.00 86.00 70 PHE A CA 1
ATOM 563 C C . PHE A 1 70 ? -0.825 7.759 28.521 1.00 86.00 70 PHE A C 1
ATOM 565 O O . PHE A 1 70 ? -1.705 7.989 29.355 1.00 86.00 70 PHE A O 1
ATOM 572 N N . LYS A 1 71 ? 0.326 8.432 28.509 1.00 84.00 71 LYS A N 1
ATOM 573 C CA . LYS A 1 71 ? 0.589 9.614 29.329 1.00 84.00 71 LYS A CA 1
ATOM 574 C C . LYS A 1 71 ? 0.739 10.804 28.393 1.00 84.00 71 LYS A C 1
ATOM 576 O O . LYS A 1 71 ? 1.750 10.928 27.709 1.00 84.00 71 LYS A O 1
ATOM 581 N N . ALA A 1 72 ? -0.274 11.666 28.356 1.00 83.12 72 ALA A N 1
ATOM 582 C CA . ALA A 1 72 ? -0.190 12.919 27.620 1.00 83.12 72 ALA A CA 1
ATOM 583 C C . ALA A 1 72 ? 0.825 13.848 28.301 1.00 83.12 72 ALA A C 1
ATOM 585 O O . ALA A 1 72 ? 0.676 14.181 29.478 1.00 83.12 72 ALA A O 1
ATOM 586 N N . ILE A 1 73 ? 1.846 14.272 27.558 1.00 83.75 73 ILE A N 1
ATOM 587 C CA . ILE A 1 73 ? 2.764 15.333 27.977 1.00 83.75 73 ILE A CA 1
ATOM 588 C C . ILE A 1 73 ? 2.218 16.651 27.410 1.00 83.75 73 ILE A C 1
ATOM 590 O O . ILE A 1 73 ? 1.818 16.677 26.242 1.00 83.75 73 ILE A O 1
ATOM 594 N N . PRO A 1 74 ? 2.170 17.744 28.195 1.00 83.38 74 PRO A N 1
ATOM 595 C CA . PRO A 1 74 ? 1.730 19.037 27.689 1.00 83.38 74 PRO A CA 1
ATOM 596 C C . PRO A 1 74 ? 2.576 19.487 26.490 1.00 83.38 74 PRO A C 1
ATOM 598 O O . PRO A 1 74 ? 3.803 19.383 26.491 1.00 83.38 74 PRO A O 1
ATOM 601 N N . LEU A 1 75 ? 1.894 19.999 25.462 1.00 80.38 75 LEU A N 1
ATOM 602 C CA . LEU A 1 75 ? 2.501 20.404 24.198 1.00 80.38 75 LEU A CA 1
ATOM 603 C C . LEU A 1 75 ? 3.486 21.564 24.408 1.00 80.38 75 LEU A C 1
ATOM 605 O O . LEU A 1 75 ? 3.120 22.628 24.914 1.00 80.38 75 LEU A O 1
ATOM 609 N N . ASN A 1 76 ? 4.740 21.375 23.997 1.00 81.06 76 ASN A N 1
ATOM 610 C CA . ASN A 1 76 ? 5.764 22.410 24.104 1.00 81.06 76 ASN A CA 1
ATOM 611 C C . ASN A 1 76 ? 5.520 23.512 23.054 1.00 81.06 76 ASN A C 1
ATOM 613 O O . ASN A 1 76 ? 5.529 23.257 21.857 1.00 81.06 76 ASN A O 1
ATOM 617 N N . LYS A 1 77 ? 5.323 24.766 23.474 1.00 86.88 77 LYS A N 1
ATOM 618 C CA . LYS A 1 77 ? 5.015 25.871 22.541 1.00 86.88 77 LYS A CA 1
ATOM 619 C C . LYS A 1 77 ? 6.166 26.194 21.580 1.00 86.88 77 LYS A C 1
ATOM 621 O O . LYS A 1 77 ? 5.918 26.671 20.477 1.00 86.88 77 LYS A O 1
ATOM 626 N N . LYS A 1 78 ? 7.402 25.841 21.953 1.00 83.19 78 LYS A N 1
ATOM 627 C CA . LYS A 1 78 ? 8.602 26.041 21.123 1.00 83.19 78 LYS A CA 1
ATOM 628 C C . LYS A 1 78 ? 8.552 25.287 19.790 1.00 83.19 78 LYS A C 1
ATOM 630 O O . LYS A 1 78 ? 9.236 25.679 18.852 1.00 83.19 78 LYS A O 1
ATOM 635 N N . ILE A 1 79 ? 7.727 24.238 19.690 1.00 79.19 79 ILE A N 1
ATOM 636 C CA . ILE A 1 79 ? 7.547 23.452 18.461 1.00 79.19 79 ILE A CA 1
ATOM 637 C C . ILE A 1 79 ? 7.027 24.358 17.326 1.00 79.19 79 ILE A C 1
ATOM 639 O O . ILE A 1 79 ? 7.482 24.235 16.194 1.00 79.19 79 ILE A O 1
ATOM 643 N N . PHE A 1 80 ? 6.146 25.320 17.638 1.00 73.19 80 PHE A N 1
ATOM 644 C CA . PHE A 1 80 ? 5.562 26.246 16.654 1.00 73.19 80 PHE A CA 1
ATOM 645 C C . PHE A 1 80 ? 6.478 27.412 16.274 1.00 73.19 80 PHE A C 1
ATOM 647 O O . PHE A 1 80 ? 6.373 27.950 15.175 1.00 73.19 80 PHE A O 1
ATOM 654 N N . GLU A 1 81 ? 7.360 27.821 17.182 1.00 80.81 81 GLU A N 1
ATOM 655 C CA . GLU A 1 81 ? 8.327 28.894 16.933 1.00 80.81 81 GLU A CA 1
ATOM 656 C C . GLU A 1 81 ? 9.524 28.384 16.117 1.00 80.81 81 GLU A C 1
ATOM 658 O O . GLU A 1 81 ? 10.112 29.130 15.331 1.00 80.81 81 GLU A O 1
ATOM 663 N N . SER A 1 82 ? 9.867 27.100 16.265 1.00 71.62 82 SER A N 1
ATOM 664 C CA . SER A 1 82 ? 10.949 26.475 15.512 1.00 71.62 82 SER A CA 1
ATOM 665 C C . SER A 1 82 ? 10.572 26.308 14.035 1.00 71.62 82 SER A C 1
ATOM 667 O O . SER A 1 82 ? 9.488 25.834 13.697 1.00 71.62 82 SER A O 1
ATOM 669 N N . LYS A 1 83 ? 11.482 26.667 13.124 1.00 72.00 83 LYS A N 1
ATOM 670 C CA . LYS A 1 83 ? 11.311 26.507 11.667 1.00 72.00 83 LYS A CA 1
ATOM 671 C C . LYS A 1 83 ? 11.536 25.052 11.213 1.00 72.00 83 LYS A C 1
ATOM 673 O O . LYS A 1 83 ? 12.235 24.817 10.236 1.00 72.00 83 LYS A O 1
ATOM 678 N N . GLY A 1 84 ? 10.944 24.087 11.920 1.00 69.44 84 GLY A N 1
ATOM 679 C CA . GLY A 1 84 ? 11.016 22.658 11.591 1.00 69.44 84 GLY A CA 1
ATOM 680 C C . GLY A 1 84 ? 12.143 21.870 12.268 1.00 69.44 84 GLY A C 1
ATOM 681 O O . GLY A 1 84 ? 12.381 20.734 11.877 1.00 69.44 84 GLY A O 1
ATOM 682 N N . ASP A 1 85 ? 12.809 22.443 13.274 1.00 68.25 85 ASP A N 1
ATOM 683 C CA . ASP A 1 85 ? 13.921 21.798 13.997 1.00 68.25 85 ASP A CA 1
ATOM 684 C C . ASP A 1 85 ? 13.450 20.841 15.106 1.00 68.25 85 ASP A C 1
ATOM 686 O O . ASP A 1 85 ? 14.137 19.885 15.459 1.00 68.25 85 ASP A O 1
ATOM 690 N N . ILE A 1 86 ? 12.273 21.090 15.692 1.00 63.62 86 ILE A N 1
ATOM 691 C CA . ILE A 1 86 ? 11.767 20.324 16.836 1.00 63.62 86 ILE A CA 1
ATOM 692 C C . ILE A 1 86 ? 10.368 19.813 16.500 1.00 63.62 86 ILE A C 1
ATOM 694 O O . ILE A 1 86 ? 9.474 20.592 16.193 1.00 63.62 86 ILE A O 1
ATOM 698 N N . GLY A 1 87 ? 10.168 18.495 16.577 1.00 64.69 87 GLY A N 1
ATOM 699 C CA . GLY A 1 87 ? 8.851 17.844 16.504 1.00 64.69 87 GLY A CA 1
ATOM 700 C C . GLY A 1 87 ? 8.231 17.704 15.109 1.00 64.69 87 GLY A C 1
ATOM 701 O O . GLY A 1 87 ? 7.257 16.969 14.966 1.00 64.69 87 GLY A O 1
ATOM 702 N N . VAL A 1 88 ? 8.795 18.339 14.079 1.00 64.06 88 VAL A N 1
ATOM 703 C CA . VAL A 1 88 ? 8.376 18.155 12.684 1.00 64.06 88 VAL A CA 1
ATOM 704 C C . VAL A 1 88 ? 9.391 17.251 11.995 1.00 64.06 88 VAL A C 1
ATOM 706 O O . VAL A 1 88 ? 10.564 17.596 11.888 1.00 64.06 88 VAL A O 1
ATOM 709 N N . PHE A 1 89 ? 8.952 16.079 11.537 1.00 64.75 89 PHE A N 1
ATOM 710 C CA . PHE A 1 89 ? 9.795 15.182 10.751 1.00 64.75 89 PHE A CA 1
ATOM 711 C C . PHE A 1 89 ? 10.007 15.802 9.361 1.00 64.75 89 PHE A C 1
ATOM 713 O O . PHE A 1 89 ? 9.243 15.561 8.427 1.00 64.75 89 PHE A O 1
ATOM 720 N N . CYS A 1 90 ? 11.017 16.658 9.227 1.00 64.31 90 CYS A N 1
ATOM 721 C CA . CYS A 1 90 ? 11.475 17.126 7.928 1.00 64.31 90 CYS A CA 1
ATOM 722 C C . CYS A 1 90 ? 12.148 15.952 7.219 1.00 64.31 90 CYS A C 1
ATOM 724 O O . CYS A 1 90 ? 13.226 15.515 7.617 1.00 64.31 90 CYS A O 1
ATOM 726 N N . LEU A 1 91 ? 11.514 15.438 6.162 1.00 65.56 91 LEU A N 1
ATOM 727 C CA . LEU A 1 91 ? 12.165 14.515 5.240 1.00 65.56 91 LEU A CA 1
ATOM 728 C C . LEU A 1 91 ? 13.376 15.249 4.641 1.00 65.56 91 LEU A C 1
ATOM 730 O O . LEU A 1 91 ? 13.224 16.071 3.733 1.00 65.56 91 LEU A O 1
ATOM 734 N N . THR A 1 92 ? 14.578 14.997 5.161 1.00 68.56 92 THR A N 1
ATOM 735 C CA . THR A 1 92 ? 15.802 15.433 4.494 1.00 68.56 92 THR A CA 1
ATOM 736 C C . THR A 1 92 ? 15.790 14.774 3.123 1.00 68.56 92 THR A C 1
ATOM 738 O O . THR A 1 92 ? 15.635 13.555 3.003 1.00 68.56 92 THR A O 1
ATOM 741 N N . LYS A 1 93 ? 15.836 15.585 2.059 1.00 71.81 93 LYS A N 1
ATOM 742 C CA . LYS A 1 93 ? 15.884 15.047 0.698 1.00 71.81 93 LYS A CA 1
ATOM 743 C C . LYS A 1 93 ? 17.094 14.119 0.641 1.00 71.81 93 LYS A C 1
ATOM 745 O O . LYS A 1 93 ? 18.217 14.579 0.840 1.00 71.81 93 LYS A O 1
ATOM 750 N N . LYS A 1 94 ? 16.850 12.818 0.451 1.00 74.44 94 LYS A N 1
ATOM 751 C CA . LYS A 1 94 ? 17.920 11.830 0.302 1.00 74.44 94 LYS A CA 1
ATOM 752 C C . LYS A 1 94 ? 18.847 12.317 -0.808 1.00 74.44 94 LYS A C 1
ATOM 754 O O . LYS A 1 94 ? 18.364 12.810 -1.829 1.00 74.44 94 LYS A O 1
ATOM 759 N N . HIS A 1 95 ? 20.152 12.219 -0.576 1.00 76.25 95 HIS A N 1
ATOM 760 C CA . HIS A 1 95 ? 21.165 12.503 -1.590 1.00 76.25 95 HIS A CA 1
ATOM 761 C C . HIS A 1 95 ? 20.799 11.730 -2.861 1.00 76.25 95 HIS A C 1
ATOM 763 O O . HIS A 1 95 ? 20.387 10.571 -2.773 1.00 76.25 95 HIS A O 1
ATOM 769 N N . VAL A 1 96 ? 20.879 12.396 -4.014 1.00 82.62 96 VAL A N 1
ATOM 770 C CA . VAL A 1 96 ? 20.579 11.781 -5.310 1.00 82.62 96 VAL A CA 1
ATOM 771 C C . VAL A 1 96 ? 21.485 10.561 -5.462 1.00 82.62 96 VAL A C 1
ATOM 773 O O . VAL A 1 96 ? 22.703 10.693 -5.435 1.00 82.62 96 VAL A O 1
ATOM 776 N N . SER A 1 97 ? 20.890 9.373 -5.541 1.00 84.06 97 SER A N 1
ATOM 777 C CA . SER A 1 97 ? 21.619 8.131 -5.781 1.00 84.06 97 SER A CA 1
ATOM 778 C C . SER A 1 97 ? 22.100 8.116 -7.228 1.00 84.06 97 SER A C 1
ATOM 780 O O . SER A 1 97 ? 21.271 8.084 -8.140 1.00 84.06 97 SER A O 1
ATOM 782 N N . GLU A 1 98 ? 23.413 8.153 -7.433 1.00 86.50 98 GLU A N 1
ATOM 783 C CA . GLU A 1 98 ? 24.009 7.993 -8.758 1.00 86.50 98 GLU A CA 1
ATOM 784 C C . GLU A 1 98 ? 23.904 6.525 -9.204 1.00 86.50 98 GLU A C 1
ATOM 786 O O . GLU A 1 98 ? 24.110 5.619 -8.388 1.00 86.50 98 GLU A O 1
ATOM 791 N N . PRO A 1 99 ? 23.526 6.258 -10.467 1.00 85.50 99 PRO A N 1
ATOM 792 C CA . PRO A 1 99 ? 23.428 4.897 -10.965 1.00 85.50 99 PRO A CA 1
ATOM 793 C C . PRO A 1 99 ? 24.824 4.276 -11.052 1.00 85.50 99 PRO A C 1
ATOM 795 O O . PRO A 1 99 ? 25.674 4.733 -11.810 1.00 85.50 99 PRO A O 1
ATOM 798 N N . GLN A 1 100 ? 25.045 3.204 -10.294 1.00 87.50 100 GLN A N 1
ATOM 799 C CA . GLN A 1 100 ? 26.198 2.333 -10.489 1.00 87.50 100 GLN A CA 1
ATOM 800 C C . GLN A 1 100 ? 25.949 1.492 -11.746 1.00 87.50 100 GLN A C 1
ATOM 802 O O . GLN A 1 100 ? 25.027 0.673 -11.771 1.00 87.50 100 GLN A O 1
ATOM 807 N N . GLU A 1 101 ? 26.751 1.700 -12.787 1.00 88.25 101 GLU A N 1
ATOM 808 C CA . GLU A 1 101 ? 26.703 0.873 -13.993 1.00 88.25 101 GLU A CA 1
ATOM 809 C C . GLU A 1 101 ? 27.043 -0.586 -13.647 1.00 88.25 101 GLU A C 1
ATOM 811 O O . GLU A 1 101 ? 27.903 -0.860 -12.804 1.00 88.25 101 GLU A O 1
ATOM 816 N N . PHE A 1 102 ? 26.347 -1.533 -14.279 1.00 88.00 102 PHE A N 1
ATOM 817 C CA . PHE A 1 102 ? 26.697 -2.950 -14.213 1.00 88.00 102 PHE A CA 1
ATOM 818 C C . PHE A 1 102 ? 27.651 -3.272 -15.373 1.00 88.00 102 PHE A C 1
ATOM 820 O O . PHE A 1 102 ? 27.553 -2.684 -16.448 1.00 88.00 102 PHE A O 1
ATOM 827 N N . HIS A 1 103 ? 28.568 -4.212 -15.166 1.00 87.50 103 HIS A N 1
ATOM 828 C CA . HIS A 1 103 ? 29.479 -4.678 -16.211 1.00 87.50 103 HIS A CA 1
ATOM 829 C C . HIS A 1 103 ? 29.021 -6.048 -16.713 1.00 87.50 103 HIS A C 1
ATOM 831 O O . HIS A 1 103 ? 28.780 -6.954 -15.910 1.00 87.50 103 HIS A O 1
ATOM 837 N N . PHE A 1 104 ? 28.881 -6.211 -18.029 1.00 87.38 104 PHE A N 1
ATOM 838 C CA . PHE A 1 104 ? 28.632 -7.512 -18.642 1.00 87.38 104 PHE A CA 1
ATOM 839 C C . PHE A 1 104 ? 29.956 -8.204 -18.977 1.00 87.38 104 PHE A C 1
ATOM 841 O O . PHE A 1 104 ? 30.904 -7.572 -19.430 1.00 87.38 104 PHE A O 1
ATOM 848 N N . ALA A 1 105 ? 29.994 -9.538 -18.892 1.00 84.69 105 ALA A N 1
ATOM 849 C CA . ALA A 1 105 ? 31.139 -10.320 -19.381 1.00 84.69 105 ALA A CA 1
ATOM 850 C C . ALA A 1 105 ? 31.410 -10.110 -20.889 1.00 84.69 105 ALA A C 1
ATOM 852 O O . ALA A 1 105 ? 32.502 -10.376 -21.387 1.00 84.69 105 ALA A O 1
ATOM 853 N N . THR A 1 106 ? 30.410 -9.639 -21.641 1.00 84.38 106 THR A N 1
ATOM 854 C CA . THR A 1 106 ? 30.545 -9.275 -23.055 1.00 84.38 106 THR A CA 1
ATOM 855 C C . THR A 1 106 ? 31.364 -8.005 -23.268 1.00 84.38 106 THR A C 1
ATOM 857 O O . THR A 1 106 ? 31.988 -7.885 -24.320 1.00 84.38 106 THR A O 1
ATOM 860 N N . ASP A 1 107 ? 31.402 -7.092 -22.293 1.00 82.25 107 ASP A N 1
ATOM 861 C CA . ASP A 1 107 ? 32.118 -5.816 -22.411 1.00 82.25 107 ASP A CA 1
ATOM 862 C C . ASP A 1 107 ? 33.631 -6.050 -22.526 1.00 82.25 107 ASP A C 1
ATOM 864 O O . ASP A 1 107 ? 34.314 -5.358 -23.274 1.00 82.25 107 ASP A O 1
ATOM 868 N N . GLU A 1 108 ? 34.141 -7.112 -21.894 1.00 80.62 108 GLU A N 1
ATOM 869 C CA . GLU A 1 108 ? 35.546 -7.530 -21.994 1.00 80.62 108 GLU A CA 1
ATOM 870 C C . GLU A 1 108 ? 35.929 -8.050 -23.391 1.00 80.62 108 GLU A C 1
ATOM 872 O O . GLU A 1 108 ? 37.106 -8.064 -23.752 1.00 80.62 108 GLU A O 1
ATOM 877 N N . ARG A 1 109 ? 34.950 -8.483 -24.203 1.00 82.75 109 ARG A N 1
ATOM 878 C CA . ARG A 1 109 ? 35.198 -8.973 -25.572 1.00 82.75 109 ARG A CA 1
ATOM 879 C C . ARG A 1 109 ? 35.311 -7.843 -26.588 1.00 82.75 109 ARG A C 1
ATOM 881 O O . ARG A 1 109 ? 35.811 -8.079 -27.688 1.00 82.75 109 ARG A O 1
ATOM 888 N N . ILE A 1 110 ? 34.818 -6.649 -26.260 1.00 74.25 110 ILE A N 1
ATOM 889 C CA . ILE A 1 110 ? 34.843 -5.505 -27.167 1.00 74.25 110 ILE A CA 1
ATOM 890 C C . ILE A 1 110 ? 36.216 -4.839 -27.021 1.00 74.25 110 ILE A C 1
ATOM 892 O O . ILE A 1 110 ? 36.536 -4.321 -25.951 1.00 74.25 110 ILE A O 1
ATOM 896 N N . PRO A 1 111 ? 37.065 -4.848 -28.064 1.00 72.69 111 PRO A N 1
ATOM 897 C CA . PRO A 1 111 ? 38.367 -4.209 -27.974 1.00 72.69 111 PRO A CA 1
ATOM 898 C C . PRO A 1 111 ? 38.197 -2.696 -27.741 1.00 72.69 111 PRO A C 1
ATOM 900 O O . PRO A 1 111 ? 37.231 -2.108 -28.241 1.00 72.69 111 PRO A O 1
ATOM 903 N N . PRO A 1 112 ? 39.131 -2.045 -27.018 1.00 76.94 112 PRO A N 1
ATOM 904 C CA . PRO A 1 112 ? 39.057 -0.619 -26.723 1.00 76.94 112 PRO A CA 1
ATOM 905 C C . PRO A 1 112 ? 38.780 0.213 -27.985 1.00 76.94 112 PRO A C 1
ATOM 907 O O . PRO A 1 112 ? 39.325 -0.113 -29.046 1.00 76.94 112 PRO A O 1
ATOM 910 N N . PRO A 1 113 ? 38.010 1.318 -27.897 1.00 72.00 113 PRO A N 1
ATOM 911 C CA . PRO A 1 113 ? 37.610 2.118 -29.061 1.00 72.00 113 PRO A CA 1
ATOM 912 C C . PRO A 1 113 ? 38.784 2.521 -29.967 1.00 72.00 113 PRO A C 1
ATOM 914 O O . PRO A 1 113 ? 38.639 2.594 -31.187 1.00 72.00 113 PRO A O 1
ATOM 917 N N . ALA A 1 114 ? 39.968 2.711 -29.375 1.00 73.88 114 ALA A N 1
ATOM 918 C CA . ALA A 1 114 ? 41.208 3.022 -30.078 1.00 73.88 114 ALA A CA 1
ATOM 919 C C . ALA A 1 114 ? 41.630 1.944 -31.097 1.00 73.88 114 ALA A C 1
ATOM 921 O O . ALA A 1 114 ? 42.097 2.282 -32.180 1.00 73.88 114 ALA A O 1
ATOM 922 N N . ALA A 1 115 ? 41.430 0.656 -30.798 1.00 71.06 115 ALA A N 1
ATOM 923 C CA . ALA A 1 115 ? 41.780 -0.435 -31.710 1.00 71.06 115 ALA A CA 1
ATOM 924 C C . ALA A 1 115 ? 40.776 -0.575 -32.869 1.00 71.06 115 ALA A C 1
ATOM 926 O O . ALA A 1 115 ? 41.152 -0.954 -33.980 1.00 71.06 115 ALA A O 1
ATOM 927 N N . MET A 1 116 ? 39.503 -0.239 -32.631 1.00 68.88 116 MET A N 1
ATOM 928 C CA . MET A 1 116 ? 38.457 -0.298 -33.657 1.00 68.88 116 MET A CA 1
ATOM 929 C C . MET A 1 116 ? 38.592 0.836 -34.676 1.00 68.88 116 MET A C 1
ATOM 931 O O . MET A 1 116 ? 38.399 0.598 -35.867 1.00 68.88 116 MET A O 1
ATOM 935 N N . ALA A 1 117 ? 38.980 2.041 -34.245 1.00 72.50 117 ALA A N 1
ATOM 936 C CA . ALA A 1 117 ? 39.177 3.184 -35.140 1.00 72.50 117 ALA A CA 1
ATOM 937 C C . ALA A 1 117 ? 40.209 2.895 -36.251 1.00 72.50 117 ALA A C 1
ATOM 939 O O . ALA A 1 117 ? 39.948 3.163 -37.426 1.00 72.50 117 ALA A O 1
ATOM 940 N N . ASP A 1 118 ? 41.330 2.256 -35.904 1.00 72.38 118 ASP A N 1
ATOM 941 C CA . ASP A 1 118 ? 42.369 1.867 -36.867 1.00 72.38 118 ASP A CA 1
ATOM 942 C C . ASP A 1 118 ? 41.922 0.745 -37.812 1.00 72.38 118 ASP A C 1
ATOM 944 O O . ASP A 1 118 ? 42.322 0.708 -38.9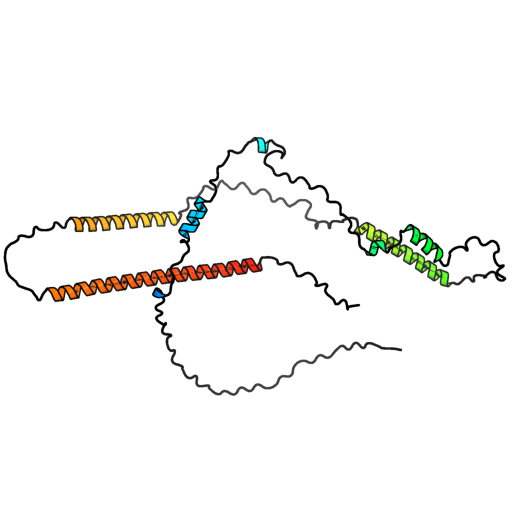80 1.00 72.38 118 ASP A O 1
ATOM 948 N N . LEU A 1 119 ? 41.087 -0.182 -37.334 1.00 71.25 119 LEU A N 1
ATOM 949 C CA . LEU A 1 119 ? 40.543 -1.247 -38.172 1.00 71.25 119 LEU A CA 1
ATOM 950 C C . LEU A 1 119 ? 39.538 -0.690 -39.187 1.00 71.25 119 LEU A C 1
ATOM 952 O O . LEU A 1 119 ? 39.614 -1.032 -40.366 1.00 71.25 119 LEU A O 1
ATOM 956 N N . PHE A 1 120 ? 38.651 0.215 -38.764 1.00 71.69 120 PHE A N 1
ATOM 957 C CA . PHE A 1 120 ? 37.713 0.886 -39.667 1.00 71.69 120 PHE A CA 1
ATOM 958 C C . PHE A 1 120 ? 38.434 1.718 -40.735 1.00 71.69 120 PHE A C 1
ATOM 960 O O . PHE A 1 120 ? 38.017 1.709 -41.893 1.00 71.69 120 PHE A O 1
ATOM 967 N N . GLY A 1 121 ? 39.560 2.353 -40.392 1.00 72.50 121 GLY A N 1
ATOM 968 C CA . GLY A 1 121 ? 40.413 3.038 -41.367 1.00 72.50 121 GLY A CA 1
ATOM 969 C C . GLY A 1 121 ? 40.963 2.106 -42.455 1.00 72.50 121 GLY A C 1
ATOM 970 O O . GLY A 1 121 ? 41.001 2.488 -43.623 1.00 72.50 121 GLY A O 1
ATOM 971 N N . LYS A 1 122 ? 41.320 0.863 -42.098 1.00 71.56 122 LYS A N 1
ATOM 972 C CA . LYS A 1 122 ? 41.842 -0.161 -43.028 1.00 71.56 122 LYS A CA 1
ATOM 973 C C . LYS A 1 122 ? 40.767 -0.816 -43.899 1.00 71.56 122 LYS A C 1
ATOM 975 O O . LYS A 1 122 ? 41.097 -1.360 -44.947 1.00 71.56 122 LYS A O 1
ATOM 980 N N . LEU A 1 123 ? 39.505 -0.790 -43.470 1.00 70.38 123 LEU A N 1
ATOM 981 C CA . LEU A 1 123 ? 38.374 -1.359 -44.214 1.00 70.38 123 LEU A CA 1
ATOM 982 C C . LEU A 1 123 ? 37.713 -0.359 -45.173 1.00 70.38 123 LEU A C 1
ATOM 984 O O . LEU A 1 123 ? 36.866 -0.746 -45.979 1.00 70.38 123 LEU A O 1
ATOM 988 N N . SER A 1 124 ? 38.078 0.923 -45.106 1.00 72.00 124 SER A N 1
ATOM 989 C CA . SER A 1 124 ? 37.551 1.929 -46.022 1.00 72.00 124 SER A CA 1
ATOM 990 C C . SER A 1 124 ? 38.053 1.670 -47.442 1.00 72.00 124 SER A C 1
ATOM 992 O O . SER A 1 124 ? 39.243 1.774 -47.720 1.00 72.00 124 SER A O 1
ATOM 994 N N . LEU A 1 125 ? 37.136 1.409 -48.378 1.00 66.81 125 LEU A N 1
ATOM 995 C CA . LEU A 1 125 ? 37.449 1.275 -49.811 1.00 66.81 125 LEU A CA 1
ATOM 996 C C . LEU A 1 125 ? 38.067 2.550 -50.422 1.00 66.81 125 LEU A C 1
ATOM 998 O O . LEU A 1 125 ? 38.623 2.494 -51.516 1.00 66.81 125 LEU A O 1
ATOM 1002 N N . ASN A 1 126 ? 37.997 3.675 -49.702 1.00 67.31 126 ASN A N 1
ATOM 1003 C CA . ASN A 1 126 ? 38.586 4.959 -50.075 1.00 67.31 126 ASN A CA 1
ATOM 1004 C C . ASN A 1 126 ? 39.862 5.281 -49.279 1.00 67.31 126 ASN A C 1
ATOM 1006 O O . ASN A 1 126 ? 40.318 6.422 -49.319 1.00 67.31 126 ASN A O 1
ATOM 1010 N N . SER A 1 127 ? 40.425 4.327 -48.522 1.00 60.62 127 SER A N 1
ATOM 1011 C CA . SER A 1 127 ? 41.686 4.554 -47.818 1.00 60.62 127 SER A CA 1
ATOM 1012 C C . SER A 1 127 ? 42.777 4.845 -48.844 1.00 60.62 127 SER A C 1
ATOM 1014 O O . SER A 1 127 ? 43.117 4.000 -49.678 1.00 60.62 127 SER A O 1
ATOM 1016 N N . GLU A 1 128 ? 43.292 6.064 -48.795 1.00 63.97 128 GLU A N 1
ATOM 1017 C CA . GLU A 1 128 ? 44.372 6.534 -49.644 1.00 63.97 128 GLU A CA 1
ATOM 1018 C C . GLU A 1 128 ? 45.562 5.568 -49.512 1.00 63.97 128 GLU A C 1
ATOM 1020 O O . GLU A 1 128 ? 45.916 5.215 -48.381 1.00 63.97 128 GLU A O 1
ATOM 1025 N N . PRO A 1 129 ? 46.148 5.064 -50.620 1.00 58.06 129 PRO A N 1
ATOM 1026 C CA . PRO A 1 129 ? 47.164 4.027 -50.538 1.00 58.06 129 PRO A CA 1
ATOM 1027 C C . PRO A 1 129 ? 48.315 4.549 -49.687 1.00 58.06 129 PRO A C 1
ATOM 1029 O O . PRO A 1 129 ? 49.005 5.498 -50.065 1.00 58.06 129 PRO A O 1
ATOM 1032 N N . SER A 1 130 ? 48.501 3.942 -48.518 1.00 57.41 130 SER A N 1
ATOM 1033 C CA . SER A 1 130 ? 49.570 4.275 -47.592 1.00 57.41 130 SER A CA 1
ATOM 1034 C C . SER A 1 130 ? 50.905 4.226 -48.333 1.00 57.41 130 SER A C 1
ATOM 1036 O O . SER A 1 130 ? 51.369 3.148 -48.691 1.00 57.41 130 SER A O 1
ATOM 1038 N N . ARG A 1 131 ? 51.472 5.408 -48.601 1.00 53.06 131 ARG A N 1
ATOM 1039 C CA . ARG A 1 131 ? 52.886 5.714 -48.876 1.00 53.06 131 ARG A CA 1
ATOM 1040 C C . ARG A 1 131 ? 53.748 4.550 -49.389 1.00 53.06 131 ARG A C 1
ATOM 1042 O O . ARG A 1 131 ? 54.795 4.265 -48.817 1.00 53.06 131 ARG A O 1
ATOM 1049 N N . ASN A 1 132 ? 53.366 3.934 -50.502 1.00 52.91 132 ASN A N 1
ATOM 1050 C CA . ASN A 1 132 ? 54.277 3.085 -51.255 1.00 52.91 132 ASN A CA 1
ATOM 1051 C C . ASN A 1 132 ? 54.869 3.930 -52.380 1.00 52.91 132 ASN A C 1
ATOM 1053 O O . ASN A 1 132 ? 54.221 4.238 -53.379 1.00 52.91 132 ASN A O 1
ATOM 1057 N N . HIS A 1 133 ? 56.109 4.357 -52.142 1.00 55.66 133 HIS A N 1
ATOM 1058 C CA . HIS A 1 133 ? 57.026 4.916 -53.125 1.00 55.66 133 HIS A CA 1
ATOM 1059 C C . HIS A 1 133 ? 57.047 3.980 -54.342 1.00 55.66 133 HIS A C 1
ATOM 1061 O O . HIS A 1 133 ? 57.582 2.881 -54.240 1.00 55.66 133 HIS A O 1
ATOM 1067 N N . ASN A 1 134 ? 56.433 4.432 -55.443 1.00 61.94 134 ASN A N 1
ATOM 1068 C CA . ASN A 1 134 ? 56.265 3.825 -56.779 1.00 61.94 134 ASN A CA 1
ATOM 1069 C C . ASN A 1 134 ? 54.776 3.624 -57.127 1.00 61.94 134 ASN A C 1
ATOM 1071 O O . ASN A 1 134 ? 54.280 2.495 -57.108 1.00 61.94 134 ASN A O 1
ATOM 1075 N N . PRO A 1 135 ? 54.038 4.697 -57.476 1.00 63.78 135 PRO A N 1
ATOM 1076 C CA . PRO A 1 135 ? 52.743 4.531 -58.120 1.00 63.78 135 PRO A CA 1
ATOM 1077 C C . PRO A 1 135 ? 52.958 3.801 -59.451 1.00 63.78 135 PRO A C 1
ATOM 1079 O O . PRO A 1 135 ? 53.678 4.283 -60.324 1.00 63.78 135 PRO A O 1
ATOM 1082 N N . ILE A 1 136 ? 52.346 2.625 -59.601 1.00 68.06 136 ILE A N 1
ATOM 1083 C CA . ILE A 1 136 ? 52.276 1.932 -60.890 1.00 68.06 136 ILE A CA 1
ATOM 1084 C C . ILE A 1 136 ? 51.622 2.914 -61.876 1.00 68.06 136 ILE A C 1
ATOM 1086 O O . ILE A 1 136 ? 50.503 3.364 -61.599 1.00 68.06 136 ILE A O 1
ATOM 1090 N N . PRO A 1 137 ? 52.281 3.288 -62.989 1.00 68.69 137 PRO A N 1
ATOM 1091 C CA . PRO A 1 137 ? 51.684 4.182 -63.968 1.00 68.69 137 PRO A CA 1
ATOM 1092 C C . PRO A 1 137 ? 50.431 3.505 -64.524 1.00 68.69 137 PRO A C 1
ATOM 1094 O O . PRO A 1 137 ? 50.498 2.480 -65.200 1.00 68.69 137 PRO A O 1
ATOM 1097 N N . ARG A 1 138 ? 49.255 4.041 -64.186 1.00 69.69 138 ARG A N 1
ATOM 1098 C CA . ARG A 1 138 ? 47.999 3.591 -64.786 1.00 69.69 138 ARG A CA 1
ATOM 1099 C C . ARG A 1 138 ? 48.043 4.000 -66.259 1.00 69.69 138 ARG A C 1
ATOM 1101 O O . ARG A 1 138 ? 47.983 5.186 -66.560 1.00 69.69 138 ARG A O 1
ATOM 1108 N N . ASN A 1 139 ? 48.132 3.020 -67.164 1.00 69.88 139 ASN A N 1
ATOM 1109 C CA . ASN A 1 139 ? 48.155 3.228 -68.623 1.00 69.88 139 ASN A CA 1
ATOM 1110 C C . ASN A 1 139 ? 46.921 3.966 -69.171 1.00 69.88 139 ASN A C 1
ATOM 1112 O O . ASN A 1 139 ? 46.907 4.368 -70.330 1.00 69.88 139 ASN A O 1
ATOM 1116 N N . THR A 1 140 ? 45.871 4.118 -68.367 1.00 77.38 140 THR A N 1
ATOM 1117 C CA . THR A 1 140 ? 44.657 4.839 -68.729 1.00 77.38 140 THR A CA 1
ATOM 1118 C C . THR A 1 140 ? 44.225 5.714 -67.558 1.00 77.38 140 THR A C 1
ATOM 1120 O O . THR A 1 140 ? 44.119 5.257 -66.417 1.00 77.38 140 THR A O 1
ATOM 1123 N N . THR A 1 141 ? 43.984 6.993 -67.833 1.00 74.94 141 THR A N 1
ATOM 1124 C CA . THR A 1 141 ? 43.202 7.852 -66.948 1.00 74.94 141 THR A CA 1
ATOM 1125 C C . THR A 1 141 ? 41.728 7.570 -67.244 1.00 74.94 141 THR A C 1
ATOM 1127 O O . THR A 1 141 ? 41.320 7.666 -68.405 1.00 74.94 141 THR A O 1
ATOM 1130 N N . PRO A 1 142 ? 40.907 7.167 -66.255 1.00 79.06 142 PRO A N 1
ATOM 1131 C CA . PRO A 1 142 ? 39.481 7.036 -66.502 1.00 79.06 142 PRO A CA 1
ATOM 1132 C C . PRO A 1 142 ? 38.953 8.428 -66.850 1.00 79.06 142 PRO A C 1
ATOM 1134 O O . PRO A 1 142 ? 39.087 9.344 -66.045 1.00 79.06 142 PRO A O 1
ATOM 1137 N N . ASN A 1 143 ? 38.402 8.593 -68.053 1.00 79.69 143 ASN A N 1
ATOM 1138 C CA . ASN A 1 143 ? 37.646 9.781 -68.431 1.00 79.69 143 ASN A CA 1
ATOM 1139 C C . ASN A 1 143 ? 36.220 9.598 -67.888 1.00 79.69 143 ASN A C 1
ATOM 1141 O O . ASN A 1 143 ? 35.456 8.832 -68.488 1.00 79.69 143 ASN A O 1
ATOM 1145 N N . PRO A 1 144 ? 35.862 10.190 -66.733 1.00 80.00 144 PRO A N 1
ATOM 1146 C CA . PRO A 1 144 ? 34.559 9.969 -66.130 1.00 80.00 144 PRO A CA 1
ATOM 1147 C C . PRO A 1 144 ? 33.515 10.603 -67.046 1.00 80.00 144 PRO A C 1
ATOM 1149 O O . PRO A 1 144 ? 33.538 11.806 -67.300 1.00 80.00 144 PRO A O 1
ATOM 1152 N N . PHE A 1 145 ? 32.607 9.795 -67.582 1.00 79.25 145 PHE A N 1
ATOM 1153 C CA . PHE A 1 145 ? 31.495 10.319 -68.363 1.00 79.25 145 PHE A CA 1
ATOM 1154 C C . PHE A 1 145 ? 30.504 11.008 -67.421 1.00 79.25 145 PHE A C 1
ATOM 1156 O O . PHE A 1 145 ? 30.250 10.533 -66.313 1.00 79.25 145 PHE A O 1
ATOM 1163 N N . HIS A 1 146 ? 29.924 12.125 -67.863 1.00 74.88 146 HIS A N 1
ATOM 1164 C CA . HIS A 1 146 ? 28.878 12.817 -67.115 1.00 74.88 146 HIS A CA 1
ATOM 1165 C C . HIS A 1 146 ? 27.598 11.967 -67.112 1.00 74.88 146 HIS A C 1
ATOM 1167 O O . HIS A 1 146 ? 26.739 12.089 -67.986 1.00 74.88 146 HIS A O 1
ATOM 1173 N N . LEU A 1 147 ? 27.485 11.053 -66.147 1.00 74.50 147 LEU A N 1
ATOM 1174 C CA . LEU A 1 147 ? 26.313 10.210 -65.995 1.00 74.50 147 LEU A CA 1
ATOM 1175 C C . LEU A 1 147 ? 25.196 11.029 -65.341 1.00 74.50 147 LEU A C 1
ATOM 1177 O O . LEU A 1 147 ? 25.229 11.319 -64.148 1.00 74.50 147 LEU A O 1
ATOM 1181 N N . HIS A 1 148 ? 24.152 11.353 -66.105 1.00 68.25 148 HIS A N 1
ATOM 1182 C CA . HIS A 1 148 ? 22.997 12.112 -65.606 1.00 68.25 148 HIS A CA 1
ATOM 1183 C C . HIS A 1 148 ? 22.264 11.454 -64.413 1.00 68.25 148 HIS A C 1
ATOM 1185 O O . HIS A 1 148 ? 21.398 12.087 -63.808 1.00 68.25 148 HIS A O 1
ATOM 1191 N N . THR A 1 149 ? 22.608 10.217 -64.027 1.00 74.75 149 THR A N 1
ATOM 1192 C CA . THR A 1 149 ? 22.113 9.589 -62.792 1.00 74.75 149 THR A CA 1
ATOM 1193 C C . THR A 1 149 ? 22.655 10.253 -61.528 1.00 74.75 149 THR A C 1
ATOM 1195 O O . THR A 1 149 ? 22.040 10.107 -60.475 1.00 74.75 149 THR A O 1
ATOM 1198 N N . GLU A 1 150 ? 23.762 10.994 -61.607 1.00 79.88 150 GLU A N 1
ATOM 1199 C CA . GLU A 1 150 ? 24.316 11.725 -60.464 1.00 79.88 150 GLU A CA 1
ATOM 1200 C C . GLU A 1 150 ? 23.338 12.789 -59.955 1.00 79.88 150 GLU A C 1
ATOM 1202 O O . GLU A 1 150 ? 23.193 12.950 -58.749 1.00 79.88 150 GLU A O 1
ATOM 1207 N N . LYS A 1 151 ? 22.551 13.417 -60.845 1.00 82.88 151 LYS A N 1
ATOM 1208 C CA . LYS A 1 151 ? 21.493 14.361 -60.441 1.00 82.88 151 LYS A CA 1
ATOM 1209 C C . LYS A 1 151 ? 20.456 13.700 -59.524 1.00 82.88 151 LYS A C 1
ATOM 1211 O O . LYS A 1 151 ? 20.134 14.252 -58.479 1.00 82.88 151 LYS A O 1
ATOM 1216 N N . ARG A 1 152 ? 20.013 12.478 -59.858 1.00 85.50 152 ARG A N 1
ATOM 1217 C CA . ARG A 1 152 ? 19.116 11.666 -59.009 1.00 85.50 152 ARG A CA 1
ATOM 1218 C C . ARG A 1 152 ? 19.772 11.326 -57.666 1.00 85.50 152 ARG A C 1
ATOM 1220 O O . ARG A 1 152 ? 19.097 11.326 -56.639 1.00 85.50 152 ARG A O 1
ATOM 1227 N N . GLY A 1 153 ? 21.066 11.000 -57.680 1.00 87.81 153 GLY A N 1
ATOM 1228 C CA . GLY A 1 153 ? 21.850 10.726 -56.473 1.00 87.81 153 GLY A CA 1
ATOM 1229 C C . GLY A 1 153 ? 21.921 11.943 -55.551 1.00 87.81 153 GLY A C 1
ATOM 1230 O O . GLY A 1 153 ? 21.548 11.839 -54.388 1.00 87.81 153 GLY A O 1
ATOM 1231 N N . ALA A 1 154 ? 22.283 13.101 -56.101 1.00 88.88 154 ALA A N 1
ATOM 1232 C CA . ALA A 1 154 ? 22.369 14.368 -55.384 1.00 88.88 154 ALA A CA 1
ATOM 1233 C C . ALA A 1 154 ? 21.010 14.824 -54.826 1.00 88.88 154 ALA A C 1
ATOM 1235 O O . ALA A 1 154 ? 20.935 15.323 -53.707 1.00 88.88 154 ALA A O 1
ATOM 1236 N N . GLU A 1 155 ? 19.911 14.630 -55.562 1.00 90.62 155 GLU A N 1
ATOM 1237 C CA . GLU A 1 155 ? 18.554 14.880 -55.052 1.00 90.62 155 GLU A CA 1
ATOM 1238 C C . GLU A 1 155 ? 18.206 13.964 -53.872 1.00 90.62 155 GLU A C 1
ATOM 1240 O O . GLU A 1 155 ? 17.655 14.422 -52.868 1.00 90.62 155 GLU A O 1
ATOM 1245 N N . LYS A 1 156 ? 18.559 12.677 -53.959 1.00 92.94 156 LYS A N 1
ATOM 1246 C CA . LYS A 1 156 ? 18.334 11.709 -52.880 1.00 92.94 156 LYS A CA 1
ATOM 1247 C C . LYS A 1 156 ? 19.189 12.017 -51.651 1.00 92.94 156 LYS A C 1
ATOM 1249 O O . LYS A 1 156 ? 18.689 11.894 -50.539 1.00 92.94 156 LYS A O 1
ATOM 1254 N N . GLU A 1 157 ? 20.438 12.430 -51.842 1.00 92.38 157 GLU A N 1
ATOM 1255 C CA . GLU A 1 157 ? 21.336 12.851 -50.764 1.00 92.38 157 GLU A CA 1
ATOM 1256 C C . GLU A 1 157 ? 20.817 14.116 -50.075 1.00 92.38 157 GLU A C 1
ATOM 1258 O O . GLU A 1 157 ? 20.732 14.146 -48.851 1.00 92.38 157 GLU A O 1
ATOM 1263 N N . LYS A 1 158 ? 20.354 15.114 -50.841 1.00 95.44 158 LYS A N 1
ATOM 1264 C CA . LYS A 1 158 ? 19.692 16.308 -50.290 1.00 95.44 158 LYS A CA 1
ATOM 1265 C C . LYS A 1 158 ? 18.448 15.955 -49.480 1.00 95.44 158 LYS A C 1
ATOM 1267 O O . LYS A 1 158 ? 18.272 16.484 -48.387 1.00 95.44 158 LYS A O 1
ATOM 1272 N N . LYS A 1 159 ? 17.600 15.054 -49.991 1.00 95.50 159 LYS A N 1
ATOM 1273 C CA . LYS A 1 159 ? 16.418 14.573 -49.264 1.00 95.50 159 LYS A CA 1
ATOM 1274 C C . LYS A 1 159 ? 16.818 13.859 -47.972 1.00 95.50 159 LYS A C 1
ATOM 1276 O O . LYS A 1 159 ? 16.272 14.170 -46.925 1.00 95.50 159 LYS A O 1
ATOM 1281 N N . LEU A 1 160 ? 17.795 12.956 -48.038 1.00 95.75 160 LEU A N 1
ATOM 1282 C CA . LEU A 1 160 ? 18.296 12.234 -46.869 1.00 95.75 160 LEU A CA 1
ATOM 1283 C C . LEU A 1 160 ? 18.869 13.193 -45.817 1.00 95.75 160 LEU A C 1
ATOM 1285 O O . LEU A 1 160 ? 18.592 13.030 -44.635 1.00 95.75 160 LEU A O 1
ATOM 1289 N N . ALA A 1 161 ? 19.640 14.197 -46.237 1.00 95.88 161 ALA A N 1
ATOM 1290 C CA . ALA A 1 161 ? 20.193 15.210 -45.345 1.00 95.88 161 ALA A CA 1
ATOM 1291 C C . ALA A 1 161 ? 19.088 16.038 -44.670 1.00 95.88 161 ALA A C 1
ATOM 1293 O O . ALA A 1 161 ? 19.165 16.302 -43.472 1.00 95.88 161 ALA A O 1
ATOM 1294 N N . MET A 1 162 ? 18.041 16.400 -45.418 1.00 97.06 162 MET A N 1
ATOM 1295 C CA . MET A 1 162 ? 16.866 17.086 -44.880 1.00 97.06 162 MET A CA 1
ATOM 1296 C C . MET A 1 162 ? 16.103 16.209 -43.876 1.00 97.06 162 MET A C 1
ATOM 1298 O O . MET A 1 162 ? 15.797 16.679 -42.785 1.00 97.06 162 MET A O 1
ATOM 1302 N N . ASP A 1 163 ? 15.862 14.936 -44.204 1.00 97.12 163 ASP A N 1
ATOM 1303 C CA . ASP A 1 163 ? 15.185 13.973 -43.326 1.00 97.12 163 ASP A CA 1
ATOM 1304 C C . ASP A 1 163 ? 15.988 13.746 -42.027 1.00 97.12 163 ASP A C 1
ATOM 1306 O O . ASP A 1 163 ? 15.419 13.694 -40.937 1.00 97.12 163 ASP A O 1
ATOM 1310 N N . LEU A 1 164 ? 17.323 13.653 -42.117 1.00 96.50 164 LEU A N 1
ATOM 1311 C CA . LEU A 1 164 ? 18.205 13.534 -40.950 1.00 96.50 164 LEU A CA 1
ATOM 1312 C C . LEU A 1 164 ? 18.160 14.783 -40.066 1.00 96.50 164 LEU A C 1
ATOM 1314 O O . LEU A 1 164 ? 18.073 14.656 -38.844 1.00 96.50 164 LEU A O 1
ATOM 1318 N N . LEU A 1 165 ? 18.188 15.974 -40.668 1.00 96.25 165 LEU A N 1
ATOM 1319 C CA . LEU A 1 165 ? 18.097 17.236 -39.938 1.00 96.25 165 LEU A CA 1
ATOM 1320 C C . LEU A 1 165 ? 16.731 17.391 -39.254 1.00 96.25 165 LEU A C 1
ATOM 1322 O O . LEU A 1 165 ? 16.664 17.791 -38.093 1.00 96.25 165 LEU A O 1
ATOM 1326 N N . GLN A 1 166 ? 15.647 17.025 -39.943 1.00 96.56 166 GLN A N 1
ATOM 1327 C CA . GLN A 1 166 ? 14.302 17.000 -39.375 1.00 96.56 166 GLN A CA 1
ATOM 1328 C C . GLN A 1 166 ? 14.221 16.030 -38.192 1.00 96.56 166 GLN A C 1
ATOM 1330 O O . GLN A 1 166 ? 13.720 16.401 -37.134 1.00 96.56 166 GLN A O 1
ATOM 1335 N N . LYS A 1 167 ? 14.764 14.816 -38.332 1.00 96.69 167 LYS A N 1
ATOM 1336 C CA . LYS A 1 167 ? 14.780 13.822 -37.254 1.00 96.69 167 LYS A CA 1
ATOM 1337 C C . LYS A 1 167 ? 15.547 14.319 -36.027 1.00 96.69 167 LYS A C 1
ATOM 1339 O O . LYS A 1 167 ? 15.068 14.152 -34.910 1.00 96.69 167 LYS A O 1
ATOM 1344 N N . GLN A 1 168 ? 16.707 14.950 -36.223 1.00 95.81 168 GLN A N 1
ATOM 1345 C CA . GLN A 1 168 ? 17.454 15.578 -35.128 1.00 95.81 168 GLN A CA 1
ATOM 1346 C C . GLN A 1 168 ? 16.617 16.661 -34.445 1.00 95.81 168 GLN A C 1
ATOM 1348 O O . GLN A 1 168 ? 16.525 16.686 -33.222 1.00 95.81 168 GLN A O 1
ATOM 1353 N N . TRP A 1 169 ? 15.954 17.517 -35.223 1.00 95.19 169 TRP A N 1
ATOM 1354 C CA . TRP A 1 169 ? 15.080 18.558 -34.690 1.00 95.19 169 TRP A CA 1
ATOM 1355 C C . TRP A 1 169 ? 13.897 17.994 -33.889 1.00 95.19 169 TRP A C 1
ATOM 1357 O O . TRP A 1 169 ? 13.546 18.535 -32.841 1.00 95.19 169 TRP A O 1
ATOM 1367 N N . GLU A 1 170 ? 13.279 16.908 -34.353 1.00 93.00 170 GLU A N 1
ATOM 1368 C CA . GLU A 1 170 ? 12.206 16.199 -33.646 1.00 93.00 170 GLU A CA 1
ATOM 1369 C C . GLU A 1 170 ? 12.703 15.587 -32.331 1.00 93.00 170 GLU A C 1
ATOM 1371 O O . GLU A 1 170 ? 12.038 15.723 -31.305 1.00 93.00 170 GLU A O 1
ATOM 1376 N N . GLU A 1 171 ? 13.890 14.978 -32.334 1.00 92.44 171 GLU A N 1
ATOM 1377 C CA . GLU A 1 171 ? 14.505 14.390 -31.144 1.00 92.44 171 GLU A CA 1
ATOM 1378 C C . GLU A 1 171 ? 14.869 15.456 -30.099 1.00 92.44 171 GLU A C 1
ATOM 1380 O O . GLU A 1 171 ? 14.508 15.312 -28.932 1.00 92.44 171 GLU A O 1
ATOM 1385 N N . GLU A 1 172 ? 15.494 16.567 -30.507 1.00 92.06 172 GLU A N 1
ATOM 1386 C CA . GLU A 1 172 ? 15.767 17.715 -29.627 1.00 92.06 172 GLU A CA 1
ATOM 1387 C C . GLU A 1 172 ? 14.467 18.288 -29.035 1.00 92.06 172 GLU A C 1
ATOM 1389 O O . GLU A 1 172 ? 14.383 18.562 -27.837 1.00 92.06 172 GLU A O 1
ATOM 1394 N N . ASN A 1 173 ? 13.409 18.411 -29.847 1.00 91.56 173 ASN A N 1
ATOM 1395 C CA . ASN A 1 173 ? 12.099 18.865 -29.380 1.00 91.56 173 ASN A CA 1
ATOM 1396 C C . ASN A 1 173 ? 11.417 17.883 -28.421 1.00 91.56 173 ASN A C 1
ATOM 1398 O O . ASN A 1 173 ? 10.658 18.335 -27.562 1.00 91.56 173 ASN A O 1
ATOM 1402 N N . ALA A 1 174 ? 11.652 16.579 -28.584 1.00 88.69 174 ALA A N 1
ATOM 1403 C CA . ALA A 1 174 ? 11.101 15.525 -27.738 1.00 88.69 174 ALA A CA 1
ATOM 1404 C C . ALA A 1 174 ? 11.858 15.374 -26.407 1.00 88.69 174 ALA A C 1
ATOM 1406 O O . ALA A 1 174 ? 11.258 14.967 -25.414 1.00 88.69 174 ALA A O 1
ATOM 1407 N N . ARG A 1 175 ? 13.151 15.732 -26.355 1.00 88.81 175 ARG A N 1
ATOM 1408 C CA . ARG A 1 175 ? 13.936 15.761 -25.104 1.00 88.81 175 ARG A CA 1
ATOM 1409 C C . ARG A 1 175 ? 13.482 16.859 -24.145 1.00 88.81 175 ARG A C 1
ATOM 1411 O O . ARG A 1 175 ? 13.656 16.716 -22.937 1.00 88.81 175 ARG A O 1
ATOM 1418 N N . ILE A 1 176 ? 12.913 17.950 -24.659 1.00 87.56 176 ILE A N 1
ATOM 1419 C CA . ILE A 1 176 ? 12.360 19.026 -23.832 1.00 87.56 176 ILE A CA 1
ATOM 1420 C C . ILE A 1 176 ? 10.984 18.573 -23.317 1.00 87.56 176 ILE A C 1
ATOM 1422 O O . ILE A 1 176 ? 10.066 18.420 -24.125 1.00 87.56 176 ILE A O 1
ATOM 1426 N N . PRO A 1 177 ? 10.780 18.389 -21.999 1.00 84.31 177 PRO A N 1
ATOM 1427 C CA . PRO A 1 177 ? 9.477 18.006 -21.468 1.00 84.31 177 PRO A CA 1
ATOM 1428 C C . PRO A 1 177 ? 8.466 19.141 -21.693 1.00 84.31 177 PRO A C 1
ATOM 1430 O O . PRO A 1 177 ? 8.481 20.155 -20.995 1.00 84.31 177 PRO A O 1
ATOM 1433 N N . LYS A 1 178 ? 7.584 18.984 -22.686 1.00 85.38 178 LYS A N 1
ATOM 1434 C CA . LYS A 1 178 ? 6.490 19.922 -22.980 1.00 85.38 178 LYS A CA 1
ATOM 1435 C C . LYS A 1 178 ? 5.227 19.465 -22.249 1.00 85.38 178 LYS A C 1
ATOM 1437 O O . LYS A 1 178 ? 4.675 18.413 -22.557 1.00 85.38 178 LYS A O 1
ATOM 1442 N N . ALA A 1 179 ? 4.776 20.244 -21.267 1.00 85.62 179 ALA A N 1
ATOM 1443 C CA . ALA A 1 179 ? 3.503 19.995 -20.595 1.00 85.62 179 ALA A CA 1
ATOM 1444 C C . ALA A 1 179 ? 2.331 20.347 -21.527 1.00 85.62 179 ALA A C 1
ATOM 1446 O O . ALA A 1 179 ? 2.354 21.389 -22.184 1.00 85.62 179 ALA A O 1
ATOM 1447 N N . ASN A 1 180 ? 1.293 19.509 -21.555 1.00 85.19 180 ASN A N 1
ATOM 1448 C CA . ASN A 1 180 ? 0.034 19.869 -22.203 1.00 85.19 180 ASN A CA 1
ATOM 1449 C C . ASN A 1 180 ? -0.596 21.028 -21.416 1.00 85.19 180 ASN A C 1
ATOM 1451 O O . ASN A 1 180 ? -0.755 20.886 -20.198 1.00 85.19 180 ASN A O 1
ATOM 1455 N N . PRO A 1 181 ? -0.943 22.164 -22.053 1.00 80.88 181 PRO A N 1
ATOM 1456 C CA . PRO A 1 181 ? -1.643 23.219 -21.344 1.00 80.88 181 PRO A CA 1
ATOM 1457 C C . PRO A 1 181 ? -2.984 22.661 -20.874 1.00 80.88 181 PRO A C 1
ATOM 1459 O O . PRO A 1 181 ? -3.654 21.920 -21.601 1.00 80.88 181 PRO A O 1
ATOM 1462 N N . TYR A 1 182 ? -3.377 23.008 -19.652 1.00 72.50 182 TYR A N 1
ATOM 1463 C CA . TYR A 1 182 ? -4.749 22.770 -19.232 1.00 72.50 182 TYR A CA 1
ATOM 1464 C C . TYR A 1 182 ? -5.679 23.456 -20.245 1.00 72.50 182 TYR A C 1
ATOM 1466 O O . TYR A 1 182 ? -5.340 24.546 -20.720 1.00 72.50 182 TYR A O 1
ATOM 1474 N N . PRO A 1 183 ? -6.812 22.832 -20.630 1.00 78.62 183 PRO A N 1
ATOM 1475 C CA . PRO A 1 183 ? -7.793 23.511 -21.475 1.00 78.62 183 PRO A CA 1
ATOM 1476 C C . PRO A 1 183 ? -8.090 24.868 -20.842 1.00 78.62 183 PRO A C 1
ATOM 1478 O O . PRO A 1 183 ? -8.165 24.914 -19.616 1.00 78.62 183 PRO A O 1
ATOM 1481 N N . TYR A 1 184 ? -8.204 25.938 -21.643 1.00 66.69 184 TYR A N 1
ATOM 1482 C CA . TYR A 1 184 ? -8.472 27.298 -21.163 1.00 66.69 184 TYR A CA 1
ATOM 1483 C C . TYR A 1 184 ? -9.701 27.302 -20.244 1.00 66.69 184 TYR A C 1
ATOM 1485 O O . TYR A 1 184 ? -10.840 27.475 -20.673 1.00 66.69 184 TYR A O 1
ATOM 1493 N N . THR A 1 185 ? -9.466 27.079 -18.958 1.00 63.22 185 THR A N 1
ATOM 1494 C CA . THR A 1 185 ? -10.365 27.440 -17.887 1.00 63.22 185 THR A CA 1
ATOM 1495 C C . THR A 1 185 ? -10.223 28.942 -17.821 1.00 63.22 185 THR A C 1
ATOM 1497 O O . THR A 1 185 ? -9.095 29.412 -17.700 1.00 63.22 185 THR A O 1
ATOM 1500 N N . THR A 1 186 ? -11.318 29.682 -17.981 1.00 61.56 186 THR A N 1
ATOM 1501 C CA . THR A 1 186 ? -11.382 31.130 -17.757 1.00 61.56 186 THR A CA 1
ATOM 1502 C C . THR A 1 186 ? -10.346 31.534 -16.703 1.00 61.56 186 THR A C 1
ATOM 1504 O O . THR A 1 186 ? -10.389 30.973 -15.609 1.00 61.56 186 THR A O 1
ATOM 1507 N N . ASP A 1 187 ? -9.407 32.437 -17.027 1.00 66.56 187 ASP A N 1
ATOM 1508 C CA . ASP A 1 187 ? -8.219 32.796 -16.205 1.00 66.56 187 ASP A CA 1
ATOM 1509 C C . ASP A 1 187 ? -8.545 33.3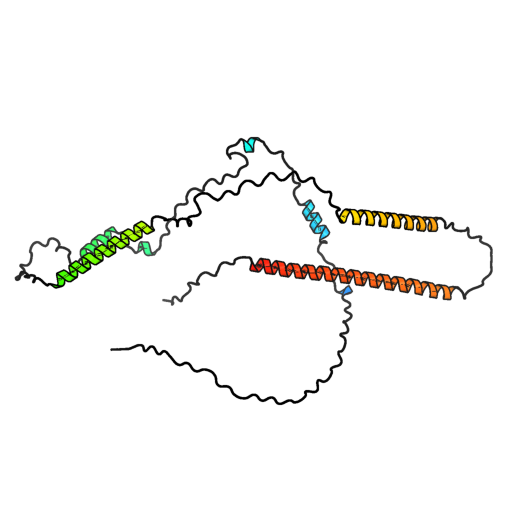19 -14.789 1.00 66.56 187 ASP A C 1
ATOM 1511 O O . ASP A 1 187 ? -7.672 33.681 -14.002 1.00 66.56 187 ASP A O 1
ATOM 1515 N N . TYR A 1 188 ? -9.825 33.313 -14.436 1.00 66.81 188 TYR A N 1
ATOM 1516 C CA . TYR A 1 188 ? -10.336 33.489 -13.101 1.00 66.81 188 TYR A CA 1
ATOM 1517 C C . TYR A 1 188 ? -11.294 32.329 -12.815 1.00 66.81 188 TYR A C 1
ATOM 1519 O O . TYR A 1 188 ? -12.293 32.190 -13.534 1.00 66.81 188 TYR A O 1
ATOM 1527 N N . PRO A 1 189 ? -11.069 31.513 -11.764 1.00 68.81 189 PRO A N 1
ATOM 1528 C CA . PRO A 1 189 ? -12.162 30.706 -11.247 1.00 68.81 189 PRO A CA 1
ATOM 1529 C C . PRO A 1 189 ? -13.304 31.681 -10.958 1.00 68.81 189 PRO A C 1
ATOM 1531 O O . PRO A 1 189 ? -13.081 32.683 -10.281 1.00 68.81 189 PRO A O 1
ATOM 1534 N N . VAL A 1 190 ? -14.497 31.453 -11.515 1.00 73.44 190 VAL A N 1
ATOM 1535 C CA . VAL A 1 190 ? -15.679 32.249 -11.165 1.00 73.44 190 VAL A CA 1
ATOM 1536 C C . VAL A 1 190 ? -15.863 32.076 -9.662 1.00 73.44 190 VAL A C 1
ATOM 1538 O O . VAL A 1 190 ? -16.325 31.032 -9.216 1.00 73.44 190 VAL A O 1
ATOM 1541 N N . ILE A 1 191 ? -15.406 33.056 -8.878 1.00 73.75 191 ILE A N 1
ATOM 1542 C CA . ILE A 1 191 ? -15.528 33.046 -7.425 1.00 73.75 191 ILE A CA 1
ATOM 1543 C C . ILE A 1 191 ? -17.002 33.348 -7.159 1.00 73.75 191 ILE A C 1
ATOM 1545 O O . ILE A 1 191 ? -17.412 34.494 -7.373 1.00 73.75 191 ILE A O 1
ATOM 1549 N N . PRO A 1 192 ? -17.830 32.367 -6.748 1.00 77.69 192 PRO A N 1
ATOM 1550 C CA . PRO A 1 192 ? -19.201 32.678 -6.385 1.00 77.69 192 PRO A CA 1
ATOM 1551 C C . PRO A 1 192 ? -19.170 33.715 -5.258 1.00 77.69 192 PRO A C 1
ATOM 1553 O O . PRO A 1 192 ? -18.333 33.628 -4.352 1.00 77.69 192 PRO A O 1
ATOM 1556 N N . ALA A 1 193 ? -20.053 34.715 -5.323 1.00 84.25 193 ALA A N 1
ATOM 1557 C CA . ALA A 1 193 ? -20.164 35.708 -4.261 1.00 84.25 193 ALA A CA 1
ATOM 1558 C C . ALA A 1 193 ? -20.315 34.986 -2.914 1.00 84.25 193 ALA A C 1
ATOM 1560 O O . ALA A 1 193 ? -21.060 34.006 -2.815 1.00 84.25 193 ALA A O 1
ATOM 1561 N N . LYS A 1 194 ? -19.576 35.441 -1.890 1.00 82.31 194 LYS A N 1
ATOM 1562 C CA . LYS A 1 194 ? -19.665 34.864 -0.543 1.00 82.31 194 LYS A CA 1
ATOM 1563 C C . LYS A 1 194 ? -21.147 34.831 -0.146 1.00 82.31 194 LYS A C 1
ATOM 1565 O O . LYS A 1 194 ? -21.765 35.897 -0.162 1.00 82.31 194 LYS A O 1
ATOM 1570 N N . PRO A 1 195 ? -21.721 33.654 0.171 1.00 82.19 195 PRO A N 1
ATOM 1571 C CA . PRO A 1 195 ? -23.115 33.582 0.575 1.00 82.19 195 PRO A CA 1
ATOM 1572 C C . PRO A 1 195 ? -23.316 34.475 1.799 1.00 82.19 195 PRO A C 1
ATOM 1574 O O . PRO A 1 195 ? -22.432 34.549 2.660 1.00 82.19 195 PRO A O 1
ATOM 1577 N N . GLU A 1 196 ? -24.456 35.163 1.857 1.00 84.56 196 GLU A N 1
ATOM 1578 C CA . GLU A 1 196 ? -24.776 36.035 2.984 1.00 84.56 196 GLU A CA 1
ATOM 1579 C C . GLU A 1 196 ? -24.616 35.267 4.307 1.00 84.56 196 GLU A C 1
ATOM 1581 O O . GLU A 1 196 ? -24.987 34.085 4.374 1.00 84.56 196 GLU A O 1
ATOM 1586 N N . PRO A 1 197 ? -24.040 35.890 5.356 1.00 84.00 197 PRO A N 1
ATOM 1587 C CA . PRO A 1 197 ? -23.826 35.227 6.633 1.00 84.00 197 PRO A CA 1
ATOM 1588 C C . PRO A 1 197 ? -25.151 34.664 7.153 1.00 84.00 197 PRO A C 1
ATOM 1590 O O . PRO A 1 197 ? -26.043 35.412 7.554 1.00 84.00 197 PRO A O 1
ATOM 1593 N N . LYS A 1 198 ? -25.292 33.332 7.136 1.00 81.19 198 LYS A N 1
ATOM 1594 C CA . LYS A 1 198 ? -26.476 32.666 7.687 1.00 81.19 198 LYS A CA 1
ATOM 1595 C C . LYS A 1 198 ? -26.611 33.079 9.148 1.00 81.19 198 LYS A C 1
ATOM 1597 O O . LYS A 1 198 ? -25.628 33.047 9.891 1.00 81.19 198 LYS A O 1
ATOM 1602 N N . GLN A 1 199 ? -27.817 33.461 9.564 1.00 83.19 199 GLN A N 1
ATOM 1603 C CA . GLN A 1 199 ? -28.053 33.796 10.963 1.00 83.19 199 GLN A CA 1
ATOM 1604 C C . GLN A 1 199 ? -27.664 32.616 11.851 1.00 83.19 199 GLN A C 1
ATOM 1606 O O . GLN A 1 199 ? -27.900 31.455 11.503 1.00 83.19 199 GLN A O 1
ATOM 1611 N N . CYS A 1 200 ? -27.037 32.928 12.985 1.00 76.38 200 CYS A N 1
ATOM 1612 C CA . CYS A 1 200 ? -26.542 31.932 13.923 1.00 76.38 200 CYS A CA 1
ATOM 1613 C C . CYS A 1 200 ? -27.692 30.986 14.301 1.00 76.38 200 CYS A C 1
ATOM 1615 O O . CYS A 1 200 ? -28.661 31.398 14.946 1.00 76.38 200 CYS A O 1
ATOM 1617 N N . THR A 1 201 ? -27.624 29.736 13.832 1.00 82.88 201 THR A N 1
ATOM 1618 C CA . THR A 1 201 ? -28.689 28.759 14.065 1.00 82.88 201 THR A CA 1
ATOM 1619 C C . THR A 1 201 ? -28.657 28.395 15.539 1.00 82.88 201 THR A C 1
ATOM 1621 O O . THR A 1 201 ? -27.703 27.784 16.015 1.00 82.88 201 THR A O 1
ATOM 1624 N N . ARG A 1 202 ? -29.689 28.804 16.281 1.00 83.94 202 ARG A N 1
ATOM 1625 C CA . ARG A 1 202 ? -29.833 28.402 17.680 1.00 83.94 202 ARG A CA 1
ATOM 1626 C C . ARG A 1 202 ? -30.042 26.886 17.708 1.00 83.94 202 ARG A C 1
ATOM 1628 O O . ARG A 1 202 ? -30.900 26.410 16.961 1.00 83.94 202 ARG A O 1
ATOM 1635 N N . PRO A 1 203 ? -29.286 26.128 18.520 1.00 81.75 203 PRO A N 1
ATOM 1636 C CA . PRO A 1 203 ? -29.475 24.689 18.599 1.00 81.75 203 PRO A CA 1
ATOM 1637 C C . PRO A 1 203 ? -30.907 24.418 19.060 1.00 81.75 203 PRO A C 1
ATOM 1639 O O . PRO A 1 203 ? -31.302 24.803 20.161 1.00 81.75 203 PRO A O 1
ATOM 1642 N N . LYS A 1 204 ? -31.708 23.798 18.188 1.00 82.19 204 LYS A N 1
ATOM 1643 C CA . LYS A 1 204 ? -33.023 23.295 18.571 1.00 82.19 204 LYS A CA 1
ATOM 1644 C C . LYS A 1 204 ? -32.774 22.024 19.385 1.00 82.19 204 LYS A C 1
ATOM 1646 O O . LYS A 1 204 ? -32.120 21.124 18.856 1.00 82.19 204 LYS A O 1
ATOM 1651 N N . PRO A 1 205 ? -33.238 21.942 20.642 1.00 82.44 205 PRO A N 1
ATOM 1652 C CA . PRO A 1 205 ? -33.108 20.711 21.405 1.00 82.44 205 PRO A CA 1
ATOM 1653 C C . PRO A 1 205 ? -33.790 19.585 20.623 1.00 82.44 205 PRO A C 1
ATOM 1655 O O . PRO A 1 205 ? -34.935 19.730 20.188 1.00 82.44 205 PRO A O 1
ATOM 1658 N N . PHE A 1 206 ? -33.056 18.502 20.383 1.00 84.00 206 PHE A N 1
ATOM 1659 C CA . PHE A 1 206 ? -33.597 17.291 19.784 1.00 84.00 206 PHE A CA 1
ATOM 1660 C C . PHE A 1 206 ? -34.024 16.351 20.907 1.00 84.00 206 PHE A C 1
ATOM 1662 O O . PHE A 1 206 ? -33.366 16.261 21.943 1.00 84.00 206 PHE A O 1
ATOM 1669 N N . GLN A 1 207 ? -35.148 15.674 20.714 1.00 83.44 207 GLN A N 1
ATOM 1670 C CA . GLN A 1 207 ? -35.564 14.594 21.598 1.00 83.44 207 GLN A CA 1
ATOM 1671 C C . GLN A 1 207 ? -34.803 13.354 21.149 1.00 83.44 207 GLN A C 1
ATOM 1673 O O . GLN A 1 207 ? -35.002 12.876 20.035 1.00 83.44 207 GLN A O 1
ATOM 1678 N N . LEU A 1 208 ? -33.869 12.890 21.975 1.00 84.25 208 LEU A N 1
ATOM 1679 C CA . LEU A 1 208 ? -33.157 11.653 21.703 1.00 84.25 208 LEU A CA 1
ATOM 1680 C C . LEU A 1 208 ? -34.027 10.497 22.189 1.00 84.25 208 LEU A C 1
ATOM 1682 O O . LEU A 1 208 ? -34.355 10.440 23.372 1.00 84.25 208 LEU A O 1
ATOM 1686 N N . GLU A 1 209 ? -34.384 9.578 21.293 1.00 84.06 209 GLU A N 1
ATOM 1687 C CA . GLU A 1 209 ? -35.200 8.403 21.634 1.00 84.06 209 GLU A CA 1
ATOM 1688 C C . GLU A 1 209 ? -34.589 7.607 22.796 1.00 84.06 209 GLU A C 1
ATOM 1690 O O . GLU A 1 209 ? -35.317 7.107 23.647 1.00 84.06 209 GLU A O 1
ATOM 1695 N N . SER A 1 210 ? -33.254 7.601 22.915 1.00 81.50 210 SER A N 1
ATOM 1696 C CA . SER A 1 210 ? -32.557 6.933 24.015 1.00 81.50 210 SER A CA 1
ATOM 1697 C C . SER A 1 210 ? -32.870 7.512 25.403 1.00 81.50 210 SER A C 1
ATOM 1699 O O . SER A 1 210 ? -32.770 6.791 26.392 1.00 81.50 210 SER A O 1
ATOM 1701 N N . LEU A 1 211 ? -33.217 8.805 25.504 1.00 83.44 211 LEU A N 1
ATOM 1702 C CA . LEU A 1 211 ? -33.629 9.411 26.778 1.00 83.44 211 LEU A CA 1
ATOM 1703 C C . LEU A 1 211 ? -35.005 8.888 27.195 1.00 83.44 211 LEU A C 1
ATOM 1705 O O . LEU A 1 211 ? -35.184 8.517 28.349 1.00 83.44 211 LEU A O 1
ATOM 1709 N N . VAL A 1 212 ? -35.934 8.782 26.241 1.00 82.00 212 VAL A N 1
ATOM 1710 C CA . VAL A 1 212 ? -37.276 8.233 26.481 1.00 82.00 212 VAL A CA 1
ATOM 1711 C C . VAL A 1 212 ? -37.182 6.764 26.898 1.00 82.00 212 VAL A C 1
ATOM 1713 O O . VAL A 1 212 ? -37.753 6.375 27.912 1.00 82.00 212 VAL A O 1
ATOM 1716 N N . THR A 1 213 ? -36.389 5.954 26.185 1.00 86.44 213 THR A N 1
ATOM 1717 C CA . THR A 1 213 ? -36.234 4.530 26.525 1.00 86.44 213 THR A CA 1
ATOM 1718 C C . THR A 1 213 ? -35.592 4.316 27.896 1.00 86.44 213 THR A C 1
ATOM 1720 O O . THR A 1 213 ? -35.964 3.380 28.597 1.00 86.44 213 THR A O 1
ATOM 1723 N N . HIS A 1 214 ? -34.648 5.175 28.301 1.00 91.00 214 HIS A N 1
ATOM 1724 C CA . HIS A 1 214 ? -34.017 5.088 29.619 1.00 91.00 214 HIS A CA 1
ATOM 1725 C C . HIS A 1 214 ? -34.991 5.443 30.748 1.00 91.00 214 HIS A C 1
ATOM 1727 O O . HIS A 1 214 ? -35.038 4.748 31.762 1.00 91.00 214 HIS A O 1
ATOM 1733 N N . GLU A 1 215 ? -35.793 6.496 30.573 1.00 88.50 215 GLU A N 1
ATOM 1734 C CA . GLU A 1 215 ? -36.827 6.863 31.544 1.00 88.50 215 GLU A CA 1
ATOM 1735 C C . GLU A 1 215 ? -37.852 5.732 31.725 1.00 88.50 215 GLU A C 1
ATOM 1737 O O . GLU A 1 215 ? -38.200 5.395 32.859 1.00 88.50 215 GLU A O 1
ATOM 1742 N N . ASP A 1 216 ? -38.276 5.092 30.634 1.00 91.00 216 ASP A N 1
ATOM 1743 C CA . ASP A 1 216 ? -39.191 3.947 30.672 1.00 91.00 216 ASP A CA 1
ATOM 1744 C C . ASP A 1 216 ? -38.574 2.722 31.368 1.00 91.00 216 ASP A C 1
ATOM 1746 O O . ASP A 1 216 ? -39.233 2.067 32.185 1.00 91.00 216 ASP A O 1
ATOM 1750 N N . GLU A 1 217 ? -37.302 2.419 31.095 1.00 88.50 217 GLU A N 1
ATOM 1751 C CA . GLU A 1 217 ? -36.572 1.318 31.734 1.00 88.50 217 GLU A CA 1
ATOM 1752 C C . GLU A 1 217 ? -36.412 1.551 33.244 1.00 88.50 217 GLU A C 1
ATOM 1754 O O . GLU A 1 217 ? -36.710 0.661 34.045 1.00 88.50 217 GLU A O 1
ATOM 1759 N N . MET A 1 218 ? -36.072 2.777 33.652 1.00 92.19 218 MET A N 1
ATOM 1760 C CA . MET A 1 218 ? -36.006 3.178 35.061 1.00 92.19 218 MET A CA 1
ATOM 1761 C C . MET A 1 218 ? -37.364 3.051 35.763 1.00 92.19 218 MET A C 1
ATOM 1763 O O . MET A 1 218 ? -37.447 2.580 36.903 1.00 92.19 218 MET A O 1
ATOM 1767 N N . GLN A 1 219 ? -38.455 3.441 35.096 1.00 91.88 219 GLN A N 1
ATOM 1768 C CA . GLN A 1 219 ? -39.804 3.272 35.636 1.00 91.88 219 GLN A CA 1
ATOM 1769 C C . GLN A 1 219 ? -40.179 1.799 35.796 1.00 91.88 219 GLN A C 1
ATOM 1771 O O . GLN A 1 219 ? -40.842 1.436 36.773 1.00 91.88 219 GLN A O 1
ATOM 1776 N N . LYS A 1 220 ? -39.784 0.948 34.846 1.00 90.19 220 LYS A N 1
ATOM 1777 C CA . LYS A 1 220 ? -40.015 -0.495 34.912 1.00 90.19 220 LYS A CA 1
ATOM 1778 C C . LYS A 1 220 ? -39.257 -1.111 36.085 1.00 90.19 220 LYS A C 1
ATOM 1780 O O . LYS A 1 220 ? -39.882 -1.782 36.901 1.00 90.19 220 LYS A O 1
ATOM 1785 N N . GLU A 1 221 ? -37.977 -0.785 36.247 1.00 86.50 221 GLU A N 1
ATOM 1786 C CA . GLU A 1 221 ? -37.152 -1.252 37.367 1.00 86.50 221 GLU A CA 1
ATOM 1787 C C . GLU A 1 221 ? -37.724 -0.798 38.725 1.00 86.50 221 GLU A C 1
ATOM 1789 O O . GLU A 1 221 ? -37.752 -1.556 39.694 1.00 86.50 221 GLU A O 1
ATOM 1794 N N . HIS A 1 222 ? -38.231 0.437 38.821 1.00 90.50 222 HIS A N 1
ATOM 1795 C CA . HIS A 1 222 ? -38.889 0.923 40.038 1.00 90.50 222 HIS A CA 1
ATOM 1796 C C . HIS A 1 222 ? -40.190 0.159 40.342 1.00 90.50 222 HIS A C 1
ATOM 1798 O O . HIS A 1 222 ? -40.460 -0.180 41.496 1.00 90.50 222 HIS A O 1
ATOM 1804 N N . LYS A 1 223 ? -41.005 -0.140 39.320 1.00 92.94 223 LYS A N 1
ATOM 1805 C CA . LYS A 1 223 ? -42.228 -0.947 39.474 1.00 92.94 223 LYS A CA 1
ATOM 1806 C C . LYS A 1 223 ? -41.900 -2.376 39.899 1.00 92.94 223 LYS A C 1
ATOM 1808 O O . LYS A 1 223 ? -42.537 -2.879 40.820 1.00 92.94 223 LYS A O 1
ATOM 1813 N N . GLU A 1 224 ? -40.905 -2.999 39.273 1.00 88.62 224 GLU A N 1
ATOM 1814 C CA . GLU A 1 224 ? -40.430 -4.343 39.617 1.00 88.62 224 GLU A CA 1
ATOM 1815 C C . GLU A 1 224 ? -39.926 -4.397 41.059 1.00 88.62 224 GLU A C 1
ATOM 1817 O O . GLU A 1 224 ? -40.365 -5.257 41.818 1.00 88.62 224 GLU A O 1
ATOM 1822 N N . ARG A 1 225 ? -39.112 -3.421 41.484 1.00 89.75 225 ARG A N 1
ATOM 1823 C CA . ARG A 1 225 ? -38.674 -3.300 42.883 1.00 89.75 225 ARG A CA 1
ATOM 1824 C C . ARG A 1 225 ? -39.844 -3.207 43.854 1.00 89.75 225 ARG A C 1
ATOM 1826 O O . ARG A 1 225 ? -39.853 -3.907 44.857 1.00 89.75 225 ARG A O 1
ATOM 1833 N N . HIS A 1 226 ? -40.851 -2.397 43.545 1.00 90.94 226 HIS A N 1
ATOM 1834 C CA . HIS A 1 226 ? -42.011 -2.233 44.418 1.00 90.94 226 HIS A CA 1
ATOM 1835 C C . HIS A 1 226 ? -42.913 -3.482 44.465 1.00 90.94 226 HIS A C 1
ATOM 1837 O O . HIS A 1 226 ? -43.541 -3.759 45.487 1.00 90.94 226 HIS A O 1
ATOM 1843 N N . ILE A 1 227 ? -42.999 -4.248 43.372 1.00 88.94 227 ILE A N 1
ATOM 1844 C CA . ILE A 1 227 ? -43.682 -5.551 43.355 1.00 88.94 227 ILE A CA 1
ATOM 1845 C C . ILE A 1 227 ? -42.901 -6.551 44.213 1.00 88.94 227 ILE A C 1
ATOM 1847 O O . ILE A 1 227 ? -43.485 -7.153 45.110 1.00 88.94 227 ILE A O 1
ATOM 1851 N N . MET A 1 228 ? -41.587 -6.652 44.005 1.00 87.00 228 MET A N 1
ATOM 1852 C CA . MET A 1 228 ? -40.698 -7.524 44.774 1.00 87.00 228 MET A CA 1
ATOM 1853 C C . MET A 1 228 ? -40.725 -7.205 46.270 1.00 87.00 228 MET A C 1
ATOM 1855 O O . MET A 1 228 ? -40.829 -8.115 47.081 1.00 87.00 228 MET A O 1
ATOM 1859 N N . GLU A 1 229 ? -40.699 -5.928 46.655 1.00 88.00 229 GLU A N 1
ATOM 1860 C CA . GLU A 1 229 ? -40.773 -5.504 48.057 1.00 88.00 229 GLU A CA 1
ATOM 1861 C C . GLU A 1 229 ? -42.130 -5.855 48.684 1.00 88.00 229 GLU A C 1
ATOM 1863 O O . GLU A 1 229 ? -42.192 -6.284 49.835 1.00 88.00 229 GLU A O 1
ATOM 1868 N N . LYS A 1 230 ? -43.229 -5.740 47.925 1.00 90.88 230 LYS A N 1
ATOM 1869 C CA . LYS A 1 230 ? -44.553 -6.195 48.374 1.00 90.88 230 LYS A CA 1
ATOM 1870 C C . LYS A 1 230 ? -44.604 -7.706 48.560 1.00 90.88 230 LYS A C 1
ATOM 1872 O O . LYS A 1 230 ? -45.158 -8.161 49.559 1.00 90.88 230 LYS A O 1
ATOM 1877 N N . GLU A 1 231 ? -44.057 -8.471 47.622 1.00 87.94 231 GLU A N 1
ATOM 1878 C CA . GLU A 1 231 ? -43.965 -9.929 47.725 1.00 87.94 231 GLU A CA 1
ATOM 1879 C C . GLU A 1 231 ? -43.077 -10.338 48.906 1.00 87.94 231 GLU A C 1
ATOM 1881 O O . GLU A 1 231 ? -43.477 -11.170 49.717 1.00 87.94 231 GLU A O 1
ATOM 1886 N N . GLU A 1 232 ? -41.924 -9.692 49.091 1.00 85.19 232 GLU A N 1
ATOM 1887 C CA . GLU A 1 232 ? -41.032 -9.919 50.228 1.00 85.19 232 GLU A CA 1
ATOM 1888 C C . GLU A 1 232 ? -41.714 -9.558 51.553 1.00 85.19 232 GLU A C 1
ATOM 1890 O O . GLU A 1 232 ? -41.641 -10.327 52.511 1.00 85.19 232 GLU A O 1
ATOM 1895 N N . ALA A 1 233 ? -42.437 -8.437 51.619 1.00 88.88 233 ALA A N 1
ATOM 1896 C CA . ALA A 1 233 ? -43.206 -8.044 52.794 1.00 88.88 233 ALA A CA 1
ATOM 1897 C C . ALA A 1 233 ? -44.320 -9.054 53.110 1.00 88.88 233 ALA A C 1
ATOM 1899 O O . ALA A 1 233 ? -44.538 -9.365 54.282 1.00 88.88 233 ALA A O 1
ATOM 1900 N N . GLN A 1 234 ? -44.984 -9.614 52.092 1.00 85.38 234 GLN A N 1
ATOM 1901 C CA . GLN A 1 234 ? -45.951 -10.703 52.266 1.00 85.38 234 GLN A CA 1
ATOM 1902 C C . GLN A 1 234 ? -45.274 -11.974 52.794 1.00 85.38 234 GLN A C 1
ATOM 1904 O O . GLN A 1 234 ? -45.758 -12.570 53.758 1.00 85.38 234 GLN A O 1
ATOM 1909 N N . MET A 1 235 ? -44.120 -12.348 52.235 1.00 76.56 235 MET A N 1
ATOM 1910 C CA . MET A 1 235 ? -43.325 -13.490 52.699 1.00 76.56 235 MET A CA 1
ATOM 1911 C C . MET A 1 235 ? -42.807 -13.281 54.129 1.00 76.56 235 MET A C 1
ATOM 1913 O O . MET A 1 235 ? -42.765 -14.220 54.922 1.00 76.56 235 MET A O 1
ATOM 1917 N N . ARG A 1 236 ? -42.474 -12.042 54.505 1.00 82.94 236 ARG A N 1
ATOM 1918 C CA . ARG A 1 236 ? -42.025 -11.661 55.851 1.00 82.94 236 ARG A CA 1
ATOM 1919 C C . ARG A 1 236 ? -43.173 -11.581 56.859 1.00 82.94 236 ARG A C 1
ATOM 1921 O O . ARG A 1 236 ? -42.958 -11.830 58.046 1.00 82.94 236 ARG A O 1
ATOM 1928 N N . ALA A 1 237 ? -44.386 -11.250 56.411 1.00 81.06 237 ALA A N 1
ATOM 1929 C CA . ALA A 1 237 ? -45.590 -11.241 57.240 1.00 81.06 237 ALA A CA 1
ATOM 1930 C C . ALA A 1 237 ? -46.027 -12.656 57.662 1.00 81.06 237 ALA A C 1
ATOM 1932 O O . ALA A 1 237 ? -46.797 -12.799 58.616 1.00 81.06 237 ALA A O 1
ATOM 1933 N N . PHE A 1 238 ? -45.497 -13.705 57.023 1.00 74.44 238 PHE A N 1
ATOM 1934 C CA . PHE A 1 238 ? -45.674 -15.079 57.475 1.00 74.44 238 PHE A CA 1
ATOM 1935 C C . PHE A 1 238 ? -44.906 -15.331 58.785 1.00 74.44 238 PHE A C 1
ATOM 1937 O O . PHE A 1 238 ? -43.733 -15.704 58.817 1.00 74.44 238 PHE A O 1
ATOM 1944 N N . LYS A 1 239 ? -45.591 -15.128 59.912 1.00 74.62 239 LYS A N 1
ATOM 1945 C CA . LYS A 1 239 ? -45.138 -15.550 61.243 1.00 74.62 239 LYS A CA 1
ATOM 1946 C C . LYS A 1 239 ? -45.467 -17.034 61.412 1.00 74.62 239 LYS A C 1
ATOM 1948 O O . LYS A 1 239 ? -46.639 -17.404 61.437 1.00 74.62 239 LYS A O 1
ATOM 1953 N N . ALA A 1 240 ? -44.448 -17.883 61.552 1.00 75.38 240 ALA A N 1
ATOM 1954 C CA . ALA A 1 240 ? -44.654 -19.293 61.874 1.00 75.38 240 ALA A CA 1
ATOM 1955 C C . ALA A 1 240 ? -45.430 -19.421 63.199 1.00 75.38 240 ALA A C 1
ATOM 1957 O O . ALA A 1 240 ? -44.981 -18.941 64.241 1.00 75.38 240 ALA A O 1
ATOM 1958 N N . GLN A 1 241 ? -46.606 -20.049 63.151 1.00 72.88 241 GLN A N 1
ATOM 1959 C CA . GLN A 1 241 ? -47.381 -20.375 64.347 1.00 72.88 241 GLN A CA 1
ATOM 1960 C C . GLN A 1 241 ? -46.588 -21.396 65.183 1.00 72.88 241 GLN A C 1
ATOM 1962 O O . GLN A 1 241 ? -46.082 -22.373 64.618 1.00 72.88 241 GLN A O 1
ATOM 1967 N N . PRO A 1 242 ? -46.455 -21.209 66.509 1.00 80.12 242 PRO A N 1
ATOM 1968 C CA . PRO A 1 242 ? -45.817 -22.206 67.355 1.00 80.12 242 PRO A CA 1
ATOM 1969 C C . PRO A 1 242 ? -46.588 -23.528 67.258 1.00 80.12 242 PRO A C 1
ATOM 1971 O O . PRO A 1 242 ? -47.810 -23.566 67.392 1.00 80.12 242 PRO A O 1
ATOM 1974 N N . ILE A 1 243 ? -45.869 -24.627 67.021 1.00 68.06 243 ILE A N 1
ATOM 1975 C CA . ILE A 1 243 ? -46.457 -25.969 66.979 1.00 68.06 243 ILE A CA 1
ATOM 1976 C C . ILE A 1 243 ? -46.861 -26.343 68.410 1.00 68.06 243 ILE A C 1
ATOM 1978 O O . ILE A 1 243 ? -46.022 -26.759 69.212 1.00 68.06 243 ILE A O 1
ATOM 1982 N N . ILE A 1 244 ? -48.147 -26.198 68.734 1.00 66.56 244 ILE A N 1
ATOM 1983 C CA . ILE A 1 244 ? -48.730 -26.708 69.977 1.00 66.56 244 ILE A CA 1
ATOM 1984 C C . ILE A 1 244 ? -48.673 -28.236 69.896 1.00 66.56 244 ILE A C 1
ATOM 1986 O O . ILE A 1 244 ? -49.373 -28.870 69.106 1.00 66.56 244 ILE A O 1
ATOM 1990 N N . LYS A 1 245 ? -47.774 -28.844 70.675 1.00 60.59 245 LYS A N 1
ATOM 1991 C CA . LYS A 1 245 ? -47.617 -30.300 70.760 1.00 60.59 245 LYS A CA 1
ATOM 1992 C C . LYS A 1 245 ? -48.721 -30.891 71.637 1.00 60.59 245 LYS A C 1
ATOM 1994 O O . LYS A 1 245 ? -48.458 -31.322 72.756 1.00 60.59 245 LYS A O 1
ATOM 1999 N N . GLU A 1 246 ? -49.942 -30.948 71.119 1.00 61.06 246 GLU A N 1
ATOM 2000 C CA . GLU A 1 246 ? -51.037 -31.690 71.745 1.00 61.06 246 GLU A CA 1
ATOM 2001 C C . GLU A 1 246 ? -51.357 -32.977 70.980 1.00 61.06 246 GLU A C 1
ATOM 2003 O O . GLU A 1 246 ? -51.308 -33.071 69.754 1.00 61.06 246 GLU A O 1
ATOM 2008 N N . LYS A 1 247 ? -51.558 -34.037 71.762 1.00 45.47 247 LYS A N 1
ATOM 2009 C CA . LYS A 1 247 ? -51.502 -35.433 71.335 1.00 45.47 247 LYS A CA 1
ATOM 2010 C C . LYS A 1 247 ? -52.800 -35.871 70.648 1.00 45.47 247 LYS A C 1
ATOM 2012 O O . LYS A 1 247 ? -53.847 -35.863 71.284 1.00 45.47 247 LYS A O 1
ATOM 2017 N N . ARG A 1 248 ? -52.631 -36.498 69.471 1.00 39.56 248 ARG A N 1
ATOM 2018 C CA . ARG A 1 248 ? -53.539 -37.467 68.804 1.00 39.56 248 ARG A CA 1
ATOM 2019 C C . ARG A 1 248 ? -54.791 -36.812 68.181 1.00 39.56 248 ARG A C 1
ATOM 2021 O O . ARG A 1 248 ? -55.440 -35.990 68.797 1.00 39.56 248 ARG A O 1
ATOM 2028 N N . LYS A 1 249 ? -55.233 -37.166 66.972 1.00 51.75 249 LYS A N 1
ATOM 2029 C CA . LYS A 1 249 ? -55.446 -38.517 66.425 1.00 51.75 249 LYS A CA 1
ATOM 2030 C C . LYS A 1 249 ? -55.326 -38.529 64.890 1.00 51.75 249 LYS A C 1
ATOM 2032 O O . LYS A 1 249 ? -55.734 -37.591 64.218 1.00 51.75 249 LYS A O 1
ATOM 2037 N N . PHE A 1 250 ? -54.793 -39.640 64.382 1.00 36.72 250 PHE A N 1
ATOM 2038 C CA . PHE A 1 250 ? -54.727 -40.055 62.978 1.00 36.72 250 PHE A CA 1
ATOM 2039 C C . PHE A 1 250 ? -56.062 -39.888 62.244 1.00 36.72 250 PHE A C 1
ATOM 2041 O O . PHE A 1 250 ? -56.980 -40.651 62.522 1.00 36.72 250 PHE A O 1
ATOM 2048 N N . ILE A 1 251 ? -56.139 -38.985 61.261 1.00 47.66 251 ILE A N 1
ATOM 2049 C CA . ILE A 1 251 ? -57.045 -39.093 60.105 1.00 47.66 251 ILE A CA 1
ATOM 2050 C C . ILE A 1 251 ? -56.344 -38.432 58.903 1.00 47.66 251 ILE A C 1
ATOM 2052 O O . ILE A 1 251 ? -55.766 -37.359 59.047 1.00 47.66 251 ILE A O 1
ATOM 2056 N N . LYS A 1 252 ? -56.473 -39.058 57.723 1.00 47.06 252 LYS A N 1
ATOM 2057 C CA . LYS A 1 252 ? -56.127 -38.584 56.361 1.00 47.06 252 LYS A CA 1
ATOM 2058 C C . LYS A 1 252 ? -54.816 -39.093 55.741 1.00 47.06 252 LYS A C 1
ATOM 2060 O O . LYS A 1 252 ? -54.020 -38.328 55.214 1.00 47.06 252 LYS A O 1
ATOM 2065 N N . VAL A 1 253 ? -54.704 -40.418 55.622 1.00 51.88 253 VAL A N 1
ATOM 2066 C CA . VAL A 1 253 ? -53.839 -41.075 54.612 1.00 51.88 253 VAL A CA 1
ATOM 2067 C C . VAL A 1 253 ? -54.312 -40.786 53.168 1.00 51.88 253 VAL A C 1
ATOM 2069 O O . VAL A 1 253 ? -53.550 -40.934 52.224 1.00 51.88 253 VAL A O 1
ATOM 2072 N N . PHE A 1 254 ? -55.529 -40.270 52.966 1.00 47.12 254 PHE A N 1
ATOM 2073 C CA . PHE A 1 254 ? -56.076 -40.016 51.624 1.00 47.12 254 PHE A CA 1
ATOM 2074 C C . PHE A 1 254 ? -55.814 -38.602 51.061 1.00 47.12 254 PHE A C 1
ATOM 2076 O O . PHE A 1 254 ? -56.095 -38.341 49.898 1.00 47.12 254 PHE A O 1
ATOM 2083 N N . MET A 1 255 ? -55.256 -37.675 51.850 1.00 47.44 255 MET A N 1
ATOM 2084 C CA . MET A 1 255 ? -55.092 -36.268 51.430 1.00 47.44 255 MET A CA 1
ATOM 2085 C C . MET A 1 255 ? -53.673 -35.921 50.951 1.00 47.44 255 MET A C 1
ATOM 2087 O O . MET A 1 255 ? -53.430 -34.807 50.504 1.00 47.44 255 MET A O 1
ATOM 2091 N N . VAL A 1 256 ? -52.738 -36.873 51.024 1.00 53.50 256 VAL A N 1
ATOM 2092 C CA . VAL A 1 256 ? -51.339 -36.668 50.607 1.00 53.50 256 VAL A CA 1
ATOM 2093 C C . VAL A 1 256 ? -51.152 -36.975 49.114 1.00 53.50 256 VAL A C 1
ATOM 2095 O O . VAL A 1 256 ? -50.307 -36.374 48.459 1.00 53.50 256 VAL A O 1
ATOM 2098 N N . PHE A 1 257 ? -51.981 -37.851 48.533 1.00 45.81 257 PHE A N 1
ATOM 2099 C CA . PHE A 1 257 ? -51.831 -38.258 47.130 1.00 45.81 257 PHE A CA 1
ATOM 2100 C C . PHE A 1 257 ? -52.420 -37.245 46.136 1.00 45.81 257 PHE A C 1
ATOM 2102 O O . PHE A 1 257 ? -51.857 -37.030 45.064 1.00 45.81 257 PHE A O 1
ATOM 2109 N N . THR A 1 258 ? -53.512 -36.564 46.499 1.00 56.19 258 THR A N 1
ATOM 2110 C CA . THR A 1 258 ? -54.108 -35.512 45.659 1.00 56.19 258 THR A CA 1
ATOM 2111 C C . THR A 1 258 ? -53.242 -34.255 45.638 1.00 56.19 258 THR A C 1
ATOM 2113 O O . THR A 1 258 ? -53.011 -33.700 44.568 1.00 56.19 258 THR A O 1
ATOM 2116 N N . GLN A 1 259 ? -52.669 -33.853 46.776 1.00 56.75 259 GLN A N 1
ATOM 2117 C CA . GLN A 1 259 ? -51.766 -32.698 46.843 1.00 56.75 259 GLN A CA 1
ATOM 2118 C C . GLN A 1 259 ? -50.472 -32.933 46.040 1.00 56.75 259 GLN A C 1
ATOM 2120 O O . GLN A 1 259 ? -50.008 -32.036 45.340 1.00 56.75 259 GLN A O 1
ATOM 2125 N N . TYR A 1 260 ? -49.957 -34.169 46.037 1.00 54.56 260 TYR A N 1
ATOM 2126 C CA . TYR A 1 260 ? -48.807 -34.563 45.215 1.00 54.56 260 TYR A CA 1
ATOM 2127 C C . TYR A 1 260 ? -49.106 -34.513 43.703 1.00 54.56 260 TYR A C 1
ATOM 2129 O O . TYR A 1 260 ? -48.231 -34.171 42.907 1.00 54.56 260 TYR A O 1
ATOM 2137 N N . TYR A 1 261 ? -50.347 -34.800 43.294 1.00 53.88 261 TYR A N 1
ATOM 2138 C CA . TYR A 1 261 ? -50.768 -34.733 41.889 1.00 53.88 261 TYR A CA 1
ATOM 2139 C C . TYR A 1 261 ? -50.943 -33.293 41.377 1.00 53.88 261 TYR A C 1
ATOM 2141 O O . TYR A 1 261 ? -50.546 -33.005 40.248 1.00 53.88 261 TYR A O 1
ATOM 2149 N N . TYR A 1 262 ? -51.477 -32.377 42.195 1.00 53.78 262 TYR A N 1
ATOM 2150 C CA . TYR A 1 262 ? -51.651 -30.971 41.801 1.00 53.78 262 TYR A CA 1
ATOM 2151 C C . TYR A 1 262 ? -50.322 -30.196 41.769 1.00 53.78 262 TYR A C 1
ATOM 2153 O O . TYR A 1 262 ? -50.060 -29.501 40.790 1.00 53.78 262 TYR A O 1
ATOM 2161 N N . SER A 1 263 ? -49.418 -30.404 42.735 1.00 55.53 263 SER A N 1
ATOM 2162 C CA . SER A 1 263 ? -48.096 -29.749 42.721 1.00 55.53 263 SER A CA 1
ATOM 2163 C C . SER A 1 263 ? -47.166 -30.242 41.604 1.00 55.53 263 SER A C 1
ATOM 2165 O O . SER A 1 263 ? -46.248 -29.527 41.204 1.00 55.53 263 SER A O 1
ATOM 2167 N N . ARG A 1 264 ? -47.384 -31.448 41.058 1.00 51.41 264 ARG A N 1
ATOM 2168 C CA . ARG A 1 264 ? -46.614 -31.949 39.907 1.00 51.41 264 ARG A CA 1
ATOM 2169 C C . ARG A 1 264 ? -47.064 -31.323 38.583 1.00 51.41 264 ARG A C 1
ATOM 2171 O O . ARG A 1 264 ? -46.231 -31.175 37.693 1.00 51.41 264 ARG A O 1
ATOM 2178 N N . LYS A 1 265 ? -48.342 -30.935 38.459 1.00 54.66 265 LYS A N 1
ATOM 2179 C CA . LYS A 1 265 ? -48.890 -30.288 37.253 1.00 54.66 265 LYS A CA 1
ATOM 2180 C C . LYS A 1 265 ? -48.387 -28.849 37.087 1.00 54.66 265 LYS A C 1
ATOM 2182 O O . LYS A 1 265 ? -47.852 -28.539 36.030 1.00 54.66 265 LYS A O 1
ATOM 2187 N N . GLU A 1 266 ? -48.439 -28.028 38.139 1.00 54.53 266 GLU A N 1
ATOM 2188 C CA . GLU A 1 266 ? -47.905 -26.650 38.095 1.00 54.53 266 GLU A CA 1
ATOM 2189 C C . GLU A 1 266 ? -46.385 -26.614 37.876 1.00 54.53 266 GLU A C 1
ATOM 2191 O O . GLU A 1 266 ? -45.884 -25.812 37.089 1.00 54.53 266 GLU A O 1
ATOM 2196 N N . ASN A 1 267 ? -45.632 -27.526 38.506 1.00 54.47 267 ASN A N 1
ATOM 2197 C CA . ASN A 1 267 ? -44.194 -27.617 38.250 1.00 54.47 267 ASN A CA 1
ATOM 2198 C C . ASN A 1 267 ? -43.893 -28.086 36.820 1.00 54.47 267 ASN A C 1
ATOM 2200 O O . ASN A 1 267 ? -42.974 -27.557 36.203 1.00 54.47 267 ASN A O 1
ATOM 2204 N N . SER A 1 268 ? -44.664 -29.032 36.271 1.00 57.50 268 SER A N 1
ATOM 2205 C CA . SER A 1 268 ? -44.501 -29.489 34.884 1.00 57.50 268 SER A CA 1
ATOM 2206 C C . SER A 1 268 ? -44.622 -28.334 33.890 1.00 57.50 268 SER A C 1
ATOM 2208 O O . SER A 1 268 ? -43.763 -28.193 33.024 1.00 57.50 268 SER A O 1
ATOM 2210 N N . GLU A 1 269 ? -45.643 -27.486 34.029 1.00 58.28 269 GLU A N 1
ATOM 2211 C CA . GLU A 1 269 ? -45.851 -26.334 33.141 1.00 58.28 269 GLU A CA 1
ATOM 2212 C C . GLU A 1 269 ? -44.698 -25.324 33.247 1.00 58.28 269 GLU A C 1
ATOM 2214 O O . GLU A 1 269 ? -44.166 -24.879 32.225 1.00 58.28 269 GLU A O 1
ATOM 2219 N N . LYS A 1 270 ? -44.209 -25.053 34.466 1.00 59.03 270 LYS A N 1
ATOM 2220 C CA . LYS A 1 270 ? -43.049 -24.175 34.687 1.00 59.03 270 LYS A CA 1
ATOM 2221 C C . LYS A 1 270 ? -41.771 -24.707 34.029 1.00 59.03 270 LYS A C 1
ATOM 2223 O O . LYS A 1 270 ? -41.044 -23.930 33.411 1.00 59.03 270 LYS A O 1
ATOM 2228 N N . TYR A 1 271 ? -41.508 -26.015 34.115 1.00 57.22 271 TYR A N 1
ATOM 2229 C CA . TYR A 1 271 ? -40.366 -26.634 33.433 1.00 57.22 271 TYR A CA 1
ATOM 2230 C C . TYR A 1 271 ? -40.508 -26.570 31.906 1.00 57.22 271 TYR A C 1
ATOM 2232 O O . TYR A 1 271 ? -39.521 -26.286 31.231 1.00 57.22 271 TYR A O 1
ATOM 2240 N N . THR A 1 272 ? -41.715 -26.760 31.355 1.00 68.19 272 THR A N 1
ATOM 2241 C CA . THR A 1 272 ? -41.932 -26.647 29.900 1.00 68.19 272 THR A CA 1
ATOM 2242 C C . THR A 1 272 ? -41.746 -25.222 29.386 1.00 68.19 272 THR A C 1
ATOM 2244 O O . THR A 1 272 ? -41.099 -25.031 28.360 1.00 68.19 272 THR A O 1
ATOM 2247 N N . TRP A 1 273 ? -42.236 -24.216 30.118 1.00 64.56 273 TRP A N 1
ATOM 2248 C CA . TRP A 1 273 ? -42.077 -22.812 29.739 1.00 64.56 273 TRP A CA 1
ATOM 2249 C C . TRP A 1 273 ? -40.613 -22.368 29.804 1.00 64.56 273 TRP A C 1
ATOM 2251 O O . TRP A 1 273 ? -40.127 -21.715 28.884 1.00 64.56 273 TRP A O 1
ATOM 2261 N N . PHE A 1 274 ? -39.891 -22.766 30.859 1.00 70.12 274 PHE A N 1
ATOM 2262 C CA . PHE A 1 274 ? -38.468 -22.457 30.999 1.00 70.12 274 PHE A CA 1
ATOM 2263 C C . PHE A 1 274 ? -37.622 -23.156 29.925 1.00 70.12 274 PHE A C 1
ATOM 2265 O O . PHE A 1 274 ? -36.765 -22.515 29.327 1.00 70.12 274 PHE A O 1
ATOM 2272 N N . SER A 1 275 ? -37.897 -24.432 29.615 1.00 67.81 275 SER A N 1
ATOM 2273 C CA . SER A 1 275 ? -37.217 -25.138 28.515 1.00 67.81 275 SER A CA 1
ATOM 2274 C C . SER A 1 275 ? -37.445 -24.416 27.188 1.00 67.81 275 SER A C 1
ATOM 2276 O O . SER A 1 275 ? -36.486 -24.047 26.513 1.00 67.81 275 SER A O 1
ATOM 2278 N N . HIS A 1 276 ? -38.704 -24.106 26.864 1.00 75.69 276 HIS A N 1
ATOM 2279 C CA . HIS A 1 276 ? -39.047 -23.448 25.608 1.00 75.69 276 HIS A CA 1
ATOM 2280 C C . HIS A 1 276 ? -38.432 -22.045 25.492 1.00 75.69 276 HIS A C 1
ATOM 2282 O O . HIS A 1 276 ? -37.925 -21.686 24.433 1.00 75.69 276 HIS A O 1
ATOM 2288 N N . SER A 1 277 ? -38.404 -21.258 26.574 1.00 72.94 277 SER A N 1
ATOM 2289 C CA . SER A 1 277 ? -37.788 -19.926 26.540 1.00 72.94 277 SER A CA 1
ATOM 2290 C C . SER A 1 277 ? -36.271 -19.994 26.345 1.00 72.94 277 SER A C 1
ATOM 2292 O O . SER A 1 277 ? -35.725 -19.211 25.567 1.00 72.94 277 SER A O 1
ATOM 2294 N N . THR A 1 278 ? -35.594 -20.960 26.979 1.00 73.75 278 THR A N 1
ATOM 2295 C CA . THR A 1 278 ? -34.153 -21.176 26.780 1.00 73.75 278 THR A CA 1
ATOM 2296 C C . THR A 1 278 ? -33.826 -21.656 25.365 1.00 73.75 278 THR A C 1
ATOM 2298 O O . THR A 1 278 ? -32.852 -21.185 24.780 1.00 73.75 278 THR A O 1
ATOM 2301 N N . GLU A 1 279 ? -34.663 -22.516 24.776 1.00 76.50 279 GLU A N 1
ATOM 2302 C CA . GLU A 1 279 ? -34.517 -22.988 23.394 1.00 76.50 279 GLU A CA 1
ATOM 2303 C C . GLU A 1 279 ? -34.717 -21.855 22.379 1.00 76.50 279 GLU A C 1
ATOM 2305 O O . GLU A 1 279 ? -33.902 -21.700 21.469 1.00 76.50 279 GLU A O 1
ATOM 2310 N N . VAL A 1 280 ? -35.750 -21.023 22.557 1.00 80.31 280 VAL A N 1
ATOM 2311 C CA . VAL A 1 280 ? -36.019 -19.862 21.690 1.00 80.31 280 VAL A CA 1
ATOM 2312 C C . VAL A 1 280 ? -34.898 -18.826 21.794 1.00 80.31 280 VAL A C 1
ATOM 2314 O O . VAL A 1 280 ? -34.437 -18.324 20.768 1.00 80.31 280 VAL A O 1
ATOM 2317 N N . ALA A 1 281 ? -34.417 -18.533 23.007 1.00 79.06 281 ALA A N 1
ATOM 2318 C CA . ALA A 1 281 ? -33.298 -17.615 23.215 1.00 79.06 281 ALA A CA 1
ATOM 2319 C C . ALA A 1 281 ? -32.014 -18.128 22.543 1.00 79.06 281 ALA A C 1
ATOM 2321 O O . ALA A 1 281 ? -31.347 -17.372 21.837 1.00 79.06 281 ALA A O 1
ATOM 2322 N N . TYR A 1 282 ? -31.702 -19.419 22.699 1.00 76.81 282 TYR A N 1
ATOM 2323 C CA . TYR A 1 282 ? -30.567 -20.052 22.031 1.00 76.81 282 TYR A CA 1
ATOM 2324 C C . TYR A 1 282 ? -30.678 -19.935 20.504 1.00 76.81 282 TYR A C 1
ATOM 2326 O O . TYR A 1 282 ? -29.750 -19.444 19.860 1.00 76.81 282 TYR A O 1
ATOM 2334 N N . PHE A 1 283 ? -31.840 -20.268 19.936 1.00 80.06 283 PHE A N 1
ATOM 2335 C CA . PHE A 1 283 ? -32.089 -20.160 18.498 1.00 80.06 283 PHE A CA 1
ATOM 2336 C C . PHE A 1 283 ? -31.871 -18.736 17.972 1.00 80.06 283 PHE A C 1
ATOM 2338 O O . PHE A 1 283 ? -31.178 -18.550 16.974 1.00 80.06 283 PHE A O 1
ATOM 2345 N N . PHE A 1 284 ? -32.403 -17.721 18.660 1.00 80.62 284 PHE A N 1
ATOM 2346 C CA . PHE A 1 284 ? -32.262 -16.322 18.246 1.00 80.62 284 PHE A CA 1
ATOM 2347 C C . PHE A 1 284 ? -30.799 -15.856 18.273 1.00 80.62 284 PHE A C 1
ATOM 2349 O O . PHE A 1 284 ? -30.355 -15.134 17.378 1.00 80.62 284 PHE A O 1
ATOM 2356 N N . THR A 1 285 ? -30.025 -16.293 19.275 1.00 81.25 285 THR A N 1
ATOM 2357 C CA . THR A 1 285 ? -28.593 -15.968 19.356 1.00 81.25 285 THR A CA 1
ATOM 2358 C C . THR A 1 285 ? -27.774 -16.639 18.258 1.00 81.25 285 THR A C 1
ATOM 2360 O O . THR A 1 285 ? -26.880 -16.002 17.708 1.00 81.25 285 THR A O 1
ATOM 2363 N N . GLU A 1 286 ? -28.086 -17.886 17.898 1.00 81.31 286 GLU A N 1
ATOM 2364 C CA . GLU A 1 286 ? -27.391 -18.600 16.822 1.00 81.31 286 GLU A CA 1
ATOM 2365 C C . GLU A 1 286 ? -27.742 -18.035 15.441 1.00 81.31 286 GLU A C 1
ATOM 2367 O O . GLU A 1 286 ? -26.844 -17.864 14.621 1.00 81.31 286 GLU A O 1
ATOM 2372 N N . TYR A 1 287 ? -29.001 -17.643 15.201 1.00 79.00 287 TYR A N 1
ATOM 2373 C CA . TYR A 1 287 ? -29.381 -16.926 13.976 1.00 79.00 287 TYR A CA 1
ATOM 2374 C C . TYR A 1 287 ? -28.627 -15.602 13.833 1.00 79.00 287 TYR A C 1
ATOM 2376 O O . TYR A 1 287 ? -28.105 -15.307 12.760 1.00 79.00 287 TYR A O 1
ATOM 2384 N N . ARG A 1 288 ? -28.520 -14.824 14.919 1.00 82.00 288 ARG A N 1
ATOM 2385 C CA . ARG A 1 288 ? -27.783 -13.554 14.909 1.00 82.00 288 ARG A CA 1
ATOM 2386 C C . ARG A 1 288 ? -26.299 -13.765 14.594 1.00 82.00 288 ARG A C 1
ATOM 2388 O O . ARG A 1 288 ? -25.788 -13.131 13.682 1.00 82.00 288 ARG A O 1
ATOM 2395 N N . LYS A 1 289 ? -25.642 -14.712 15.274 1.00 82.31 289 LYS A N 1
ATOM 2396 C CA . LYS A 1 289 ? -24.239 -15.070 14.993 1.00 82.31 289 LYS A CA 1
ATOM 2397 C C . LYS A 1 289 ? -24.044 -15.588 13.565 1.00 82.31 289 LYS A C 1
ATOM 2399 O O . LYS A 1 289 ? -23.020 -15.306 12.954 1.00 82.31 289 LYS A O 1
ATOM 2404 N N . GLY A 1 290 ? -24.995 -16.368 13.048 1.00 83.19 290 GLY A N 1
ATOM 2405 C CA . GLY A 1 290 ? -24.968 -16.879 11.678 1.00 83.19 290 GLY A CA 1
ATOM 2406 C C . GLY A 1 290 ? -24.968 -15.751 10.648 1.00 83.19 290 GLY A C 1
ATOM 2407 O O . GLY A 1 290 ? -24.112 -15.750 9.764 1.00 83.19 290 GLY A O 1
ATOM 2408 N N . ASN A 1 291 ? -25.857 -14.770 10.826 1.00 81.00 291 ASN A N 1
ATOM 2409 C CA . ASN A 1 291 ? -25.921 -13.578 9.980 1.00 81.00 291 ASN A CA 1
ATOM 2410 C C . AS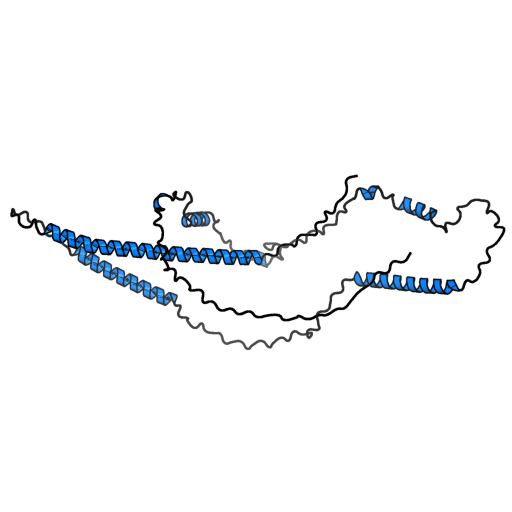N A 1 291 ? -24.633 -12.746 10.074 1.00 81.00 291 ASN A C 1
ATOM 2412 O O . ASN A 1 291 ? -24.072 -12.401 9.040 1.00 81.00 291 ASN A O 1
ATOM 2416 N N . ASP A 1 292 ? -24.104 -12.509 11.282 1.00 80.00 292 ASP A N 1
ATOM 2417 C CA . ASP A 1 292 ? -22.858 -11.747 11.474 1.00 80.00 292 ASP A CA 1
ATOM 2418 C C . ASP A 1 292 ? -21.667 -12.395 10.722 1.00 80.00 292 ASP A C 1
ATOM 2420 O O . ASP A 1 292 ? -20.842 -11.709 10.117 1.00 80.00 292 ASP A O 1
ATOM 2424 N N . ILE A 1 293 ? -21.588 -13.735 10.706 1.00 83.94 293 ILE A N 1
ATOM 2425 C CA . ILE A 1 293 ? -20.552 -14.490 9.976 1.00 83.94 293 ILE A CA 1
ATOM 2426 C C . ILE A 1 293 ? -20.733 -14.376 8.455 1.00 83.94 293 ILE A C 1
ATOM 2428 O O . ILE A 1 293 ? -19.746 -14.364 7.712 1.00 83.94 293 ILE A O 1
ATOM 2432 N N . GLU A 1 294 ? -21.974 -14.367 7.969 1.00 83.88 294 GLU A N 1
ATOM 2433 C CA . GLU A 1 294 ? -22.281 -14.222 6.544 1.00 83.88 294 GLU A CA 1
ATOM 2434 C C . GLU A 1 294 ? -21.946 -12.808 6.053 1.00 83.88 294 GLU A C 1
ATOM 2436 O O . GLU A 1 294 ? -21.185 -12.666 5.093 1.00 83.88 294 GLU A O 1
ATOM 2441 N N . GLU A 1 295 ? -22.354 -11.779 6.800 1.00 84.56 295 GLU A N 1
ATOM 2442 C CA . GLU A 1 295 ? -21.987 -10.381 6.553 1.00 84.56 295 GLU A CA 1
ATOM 2443 C C . GLU A 1 295 ? -20.458 -10.180 6.563 1.00 84.56 295 GLU A C 1
ATOM 2445 O O . GLU A 1 295 ? -19.898 -9.509 5.689 1.00 84.56 295 GLU A O 1
ATOM 2450 N N . GLU A 1 296 ? -19.728 -10.810 7.495 1.00 85.50 296 GLU A N 1
ATOM 2451 C CA . GLU A 1 296 ? -18.263 -10.724 7.533 1.00 85.50 296 GLU A CA 1
ATOM 2452 C C . GLU A 1 296 ? -17.609 -11.375 6.298 1.00 85.50 296 GLU A C 1
ATOM 2454 O O . GLU A 1 296 ? -16.618 -10.854 5.764 1.00 85.50 296 GLU A O 1
ATOM 2459 N N . LYS A 1 297 ? -18.155 -12.497 5.802 1.00 91.75 297 LYS A N 1
ATOM 2460 C CA . LYS A 1 297 ? -17.674 -13.152 4.571 1.00 91.75 297 LYS A CA 1
ATOM 2461 C C . LYS A 1 297 ? -17.872 -12.256 3.354 1.00 91.75 297 LYS A C 1
ATOM 2463 O O . LYS A 1 297 ? -16.928 -12.124 2.569 1.00 91.75 297 LYS A O 1
ATOM 2468 N N . GLU A 1 298 ? -19.035 -11.623 3.220 1.00 89.62 298 GLU A N 1
ATOM 2469 C CA . GLU A 1 298 ? -19.326 -10.670 2.142 1.00 89.62 298 GLU A CA 1
ATOM 2470 C C . GLU A 1 298 ? -18.366 -9.477 2.190 1.00 89.62 298 GLU A C 1
ATOM 2472 O O . GLU A 1 298 ? -17.729 -9.128 1.191 1.00 89.62 298 GLU A O 1
ATOM 2477 N N . LEU A 1 299 ? -18.150 -8.911 3.380 1.00 88.50 299 LEU A N 1
ATOM 2478 C CA . LEU A 1 299 ? -17.246 -7.781 3.572 1.00 88.50 299 LEU A CA 1
ATOM 2479 C C . LEU A 1 299 ? -15.790 -8.156 3.250 1.00 88.50 299 LEU A C 1
ATOM 2481 O O . LEU A 1 299 ? -15.049 -7.380 2.639 1.00 88.50 299 LEU A O 1
ATOM 2485 N N . LYS A 1 300 ? -15.363 -9.370 3.612 1.00 91.12 300 LYS A N 1
ATOM 2486 C CA . LYS A 1 300 ? -14.033 -9.904 3.288 1.00 91.12 300 LYS A CA 1
ATOM 2487 C C . LYS A 1 300 ? -13.873 -10.185 1.794 1.00 91.12 300 LYS A C 1
ATOM 2489 O O . LYS A 1 300 ? -12.787 -9.954 1.258 1.00 91.12 300 LYS A O 1
ATOM 2494 N N . GLN A 1 301 ? -14.922 -10.654 1.119 1.00 91.75 301 GLN A N 1
ATOM 2495 C CA . GLN A 1 301 ? -14.940 -10.828 -0.333 1.00 91.75 301 GLN A CA 1
ATOM 2496 C C . GLN A 1 301 ? -14.802 -9.479 -1.046 1.00 91.75 301 GLN A C 1
ATOM 2498 O O . GLN A 1 301 ? -13.921 -9.343 -1.894 1.00 91.75 301 GLN A O 1
ATOM 2503 N N . MET A 1 302 ? -15.568 -8.468 -0.631 1.00 89.31 302 MET A N 1
ATOM 2504 C CA . MET A 1 302 ? -15.469 -7.103 -1.158 1.00 89.31 302 MET A CA 1
ATOM 2505 C C . MET A 1 302 ? -14.065 -6.514 -0.975 1.00 89.31 302 MET A C 1
ATOM 2507 O O . MET A 1 302 ? -13.485 -5.964 -1.913 1.00 89.31 302 MET A O 1
ATOM 2511 N N . ARG A 1 303 ? -13.451 -6.689 0.204 1.00 89.38 303 ARG A N 1
ATOM 2512 C CA . ARG A 1 303 ? -12.061 -6.256 0.429 1.00 89.38 303 ARG A CA 1
ATOM 2513 C C . ARG A 1 303 ? -11.084 -6.964 -0.508 1.00 89.38 303 ARG A C 1
ATOM 2515 O O . ARG A 1 303 ? -10.210 -6.307 -1.057 1.00 89.38 303 ARG A O 1
ATOM 2522 N N . ARG A 1 304 ? -11.232 -8.277 -0.725 1.00 86.81 304 ARG A N 1
ATOM 2523 C CA . ARG A 1 304 ? -10.367 -9.046 -1.641 1.00 86.81 304 ARG A CA 1
ATOM 2524 C C . ARG A 1 304 ? -10.446 -8.539 -3.081 1.00 86.81 304 ARG A C 1
ATOM 2526 O O . ARG A 1 304 ? -9.410 -8.463 -3.732 1.00 86.81 304 ARG A O 1
ATOM 2533 N N . THR A 1 305 ? -11.634 -8.177 -3.566 1.00 87.62 305 THR A N 1
ATOM 2534 C CA . THR A 1 305 ? -11.818 -7.683 -4.941 1.00 87.62 305 THR A CA 1
ATOM 2535 C C . THR A 1 305 ? -11.304 -6.259 -5.141 1.00 87.62 305 THR A C 1
ATOM 2537 O O . THR A 1 305 ? -10.899 -5.915 -6.246 1.00 87.62 305 THR A O 1
ATOM 2540 N N . MET A 1 306 ? -11.301 -5.430 -4.091 1.00 87.75 306 MET A N 1
ATOM 2541 C CA . MET A 1 306 ? -10.819 -4.044 -4.164 1.00 87.75 306 MET A CA 1
ATOM 2542 C C . MET A 1 306 ? -9.291 -3.912 -4.098 1.00 87.75 306 MET A C 1
ATOM 2544 O O . MET A 1 306 ? -8.775 -2.844 -4.417 1.00 87.75 306 MET A O 1
ATOM 2548 N N . VAL A 1 307 ? -8.556 -4.957 -3.694 1.00 85.31 307 VAL A N 1
ATOM 2549 C CA . VAL A 1 307 ? -7.085 -4.935 -3.685 1.00 85.31 307 VAL A CA 1
ATOM 2550 C C . VAL A 1 307 ? -6.569 -5.074 -5.128 1.00 85.31 307 VAL A C 1
ATOM 2552 O O . VAL A 1 307 ? -6.764 -6.126 -5.744 1.00 85.31 307 VAL A O 1
ATOM 2555 N N . PRO A 1 308 ? -5.892 -4.056 -5.693 1.00 83.00 308 PRO A N 1
ATOM 2556 C CA . PRO A 1 308 ? -5.310 -4.158 -7.024 1.00 83.00 308 PRO A CA 1
ATOM 2557 C C . PRO A 1 308 ? -4.126 -5.132 -6.989 1.00 83.00 308 PRO A C 1
ATOM 2559 O O . PRO A 1 308 ? -3.115 -4.875 -6.338 1.00 83.00 308 PRO A O 1
ATOM 2562 N N . HIS A 1 309 ? -4.251 -6.264 -7.682 1.00 81.88 309 HIS A N 1
ATOM 2563 C CA . HIS A 1 309 ? -3.160 -7.224 -7.844 1.00 81.88 309 HIS A CA 1
ATOM 2564 C C . HIS A 1 309 ? -2.301 -6.818 -9.048 1.00 81.88 309 HIS A C 1
ATOM 2566 O O . HIS A 1 309 ? -2.829 -6.455 -10.102 1.00 81.88 309 HIS A O 1
ATOM 2572 N N . ALA A 1 310 ? -0.975 -6.873 -8.902 1.00 81.94 310 ALA A N 1
ATOM 2573 C CA . ALA A 1 310 ? -0.063 -6.652 -10.018 1.00 81.94 310 ALA A CA 1
ATOM 2574 C C . ALA A 1 310 ? -0.317 -7.707 -11.108 1.00 81.94 310 ALA A C 1
ATOM 2576 O O . ALA A 1 310 ? -0.460 -8.894 -10.810 1.00 81.94 310 ALA A O 1
ATOM 2577 N N . ARG A 1 311 ? -0.384 -7.283 -12.375 1.00 81.31 311 ARG A N 1
ATOM 2578 C CA . ARG A 1 311 ? -0.476 -8.227 -13.497 1.00 81.31 311 ARG A CA 1
ATOM 2579 C C . ARG A 1 311 ? 0.816 -9.058 -13.537 1.00 81.31 311 ARG A C 1
ATOM 2581 O O . ARG A 1 311 ? 1.882 -8.465 -13.349 1.00 81.31 311 ARG A O 1
ATOM 2588 N N . PRO A 1 312 ? 0.757 -10.378 -13.790 1.00 79.75 312 PRO A N 1
ATOM 2589 C CA . PRO A 1 312 ? 1.962 -11.170 -14.001 1.00 79.75 312 PRO A CA 1
ATOM 2590 C C . PRO A 1 312 ? 2.783 -10.537 -15.126 1.00 79.75 312 PRO A C 1
ATOM 2592 O O . PRO A 1 312 ? 2.238 -10.225 -16.188 1.00 79.75 312 PRO A O 1
ATOM 2595 N N . GLY A 1 313 ? 4.072 -10.300 -14.881 1.00 76.88 313 GLY A N 1
ATOM 2596 C CA . GLY A 1 313 ? 4.988 -9.882 -15.938 1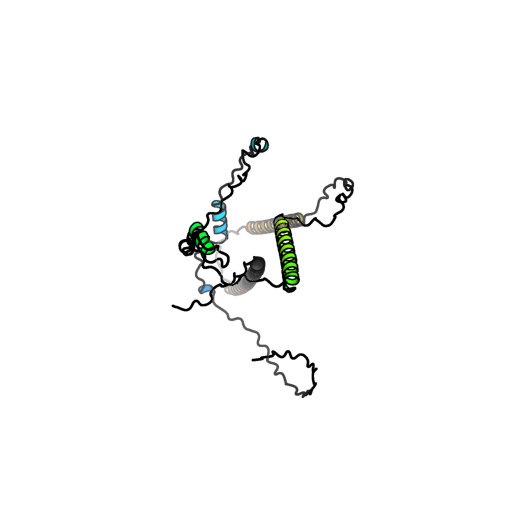.00 76.88 313 GLY A CA 1
ATOM 2597 C C . GLY A 1 313 ? 5.097 -10.967 -17.020 1.00 76.88 313 GLY A C 1
ATOM 2598 O O . GLY A 1 313 ? 4.817 -12.133 -16.737 1.00 76.88 313 GLY A O 1
ATOM 2599 N N . PRO A 1 314 ? 5.475 -10.616 -18.260 1.00 77.06 314 PRO A N 1
ATOM 2600 C CA . PRO A 1 314 ? 5.673 -11.597 -19.322 1.00 77.06 314 PRO A CA 1
ATOM 2601 C C . PRO A 1 314 ? 6.737 -12.629 -18.914 1.00 77.06 314 PRO A C 1
ATOM 2603 O O . PRO A 1 314 ? 7.851 -12.269 -18.530 1.00 77.06 314 PRO A O 1
ATOM 2606 N N . ASN A 1 315 ? 6.387 -13.915 -18.992 1.00 69.81 315 ASN A N 1
ATOM 2607 C CA . ASN A 1 315 ? 7.319 -15.018 -18.777 1.00 69.81 315 ASN A CA 1
ATOM 2608 C C . ASN A 1 315 ? 8.298 -15.078 -19.954 1.00 69.81 315 ASN A C 1
ATOM 2610 O O . ASN A 1 315 ? 8.004 -15.679 -20.985 1.00 69.81 315 ASN A O 1
ATOM 2614 N N . ASN A 1 316 ? 9.478 -14.488 -19.792 1.00 62.12 316 ASN A N 1
ATOM 2615 C CA . ASN A 1 316 ? 10.591 -14.679 -20.717 1.00 62.12 316 ASN A CA 1
ATOM 2616 C C . ASN A 1 316 ? 11.295 -16.006 -20.391 1.00 62.12 316 ASN A C 1
ATOM 2618 O O . ASN A 1 316 ? 12.418 -16.021 -19.898 1.00 62.12 316 ASN A O 1
ATOM 2622 N N . MET A 1 317 ? 10.610 -17.126 -20.614 1.00 58.03 317 MET A N 1
ATOM 2623 C CA . MET A 1 317 ? 11.238 -18.445 -20.690 1.00 58.03 317 MET A CA 1
ATOM 2624 C C . MET A 1 317 ? 10.808 -19.089 -22.002 1.00 58.03 317 MET A C 1
ATOM 2626 O O . MET A 1 317 ? 9.833 -19.828 -22.064 1.00 58.03 317 MET A O 1
ATOM 2630 N N . GLN A 1 318 ? 11.519 -18.716 -23.062 1.00 58.88 318 GLN A N 1
ATOM 2631 C CA . GLN A 1 318 ? 11.555 -19.443 -24.323 1.00 58.88 318 GLN A CA 1
ATOM 2632 C C . GLN A 1 318 ? 12.928 -20.106 -24.400 1.00 58.88 318 GLN A C 1
ATOM 2634 O O . GLN A 1 318 ? 13.944 -19.430 -24.545 1.00 58.88 318 GLN A O 1
ATOM 2639 N N . ASP A 1 319 ? 12.918 -21.418 -24.181 1.00 56.50 319 ASP A N 1
ATOM 2640 C CA . ASP A 1 319 ? 13.665 -22.432 -24.923 1.00 56.50 319 ASP A CA 1
ATOM 2641 C C . ASP A 1 319 ? 15.039 -22.000 -25.459 1.00 56.50 319 ASP A C 1
ATOM 2643 O O . ASP A 1 319 ? 15.188 -21.620 -26.622 1.00 56.50 319 ASP A O 1
ATOM 2647 N N . LEU A 1 320 ? 16.072 -22.127 -24.622 1.00 61.38 320 LEU A N 1
ATOM 2648 C CA . LEU A 1 320 ? 17.439 -22.273 -25.117 1.00 61.38 320 LEU A CA 1
ATOM 2649 C C . LEU A 1 320 ? 17.744 -23.774 -25.237 1.00 61.38 320 LEU A C 1
ATOM 2651 O O . LEU A 1 320 ? 17.684 -24.471 -24.222 1.00 61.38 320 LEU A O 1
ATOM 2655 N N . PRO A 1 321 ? 18.048 -24.291 -26.440 1.00 69.25 321 PRO A N 1
ATOM 2656 C CA . PRO A 1 321 ? 18.507 -25.664 -26.595 1.00 69.25 321 PRO A CA 1
ATOM 2657 C C . PRO A 1 321 ? 19.901 -25.828 -25.974 1.00 69.25 321 PRO A C 1
ATOM 2659 O O . PRO A 1 321 ? 20.749 -24.942 -26.097 1.00 69.25 321 PRO A O 1
ATOM 2662 N N . GLU A 1 322 ? 20.124 -26.972 -25.322 1.00 60.81 322 GLU A N 1
ATOM 2663 C CA . GLU A 1 322 ? 21.451 -27.439 -24.911 1.00 60.81 322 GLU A CA 1
ATOM 2664 C C . GLU A 1 322 ? 22.408 -27.440 -26.119 1.00 60.81 322 GLU A C 1
ATOM 2666 O O . GLU A 1 322 ? 22.091 -28.002 -27.171 1.00 60.81 322 GLU A O 1
ATOM 2671 N N . ILE A 1 323 ? 23.574 -26.810 -25.951 1.00 57.25 323 ILE A N 1
ATOM 2672 C CA . ILE A 1 323 ? 24.779 -27.001 -26.773 1.00 57.25 323 ILE A CA 1
ATOM 2673 C C . ILE A 1 323 ? 25.890 -27.466 -25.843 1.00 57.25 323 ILE A C 1
ATOM 2675 O O . ILE A 1 323 ? 26.032 -26.839 -24.766 1.00 57.25 323 ILE A O 1
#

pLDDT: mean 74.83, std 13.14, range [36.72, 97.12]

Secondary structure (DSSP, 8-state):
---PPPP------PPPP--------------------PPP---GGGT-PPP-S--HHHHHHHHHHHS----PPPPPTHHHHSSSSSS------PPP--------TTGGGS--HHHHHHHHHHH-TT------S-----S--------THHHHHHHHHHHHHHHHHHHHHHHHHHHS--PPPPP---SS---PPPPP-------PPP--HHHHHHHHHHHHHHHHHHHHHHHHHHHHH--PPP----------TTSHHHHHHHHHHHHHHHHHHHHHHHHHHHHHHHHHHHHHHHHHHHHHHHHHHHS-PPPPPP-----PPP-